Protein AF-A0A6I3CCZ2-F1 (afdb_monomer_lite)

Foldseek 3Di:
DDDPPPDWDKDKDADPVDLEIEIEGPVFVPDPADDCQVNQQQAFALHRPVVFSQHPQLVFAWAPDVVLVVLQVVLLVPFDCLLFVCNVVCVVPNQWDADPVRIIGGDDDPRGRSQADTPPRNNDGGGSQQSVCVVVVHDSCSHHRPVVVCPQWDWDWDADPVRRIYTYIDGDALVVVPPSSVSTPDDRPDDD

pLDDT: mean 93.76, std 6.72, range [46.5, 98.62]

Structure (mmCIF, N/CA/C/O backbone):
data_AF-A0A6I3CCZ2-F1
#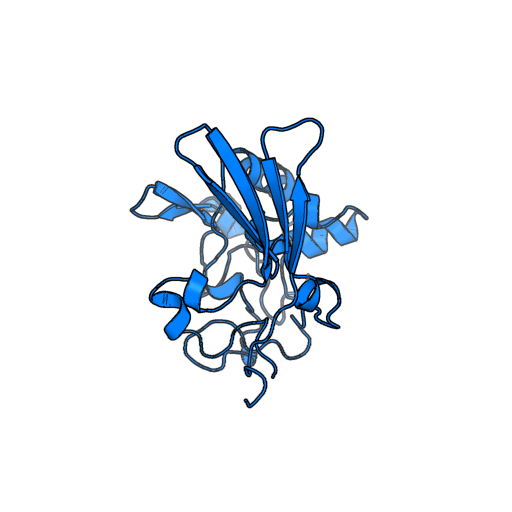
_entry.id   AF-A0A6I3CCZ2-F1
#
loop_
_atom_site.group_PDB
_atom_site.id
_atom_site.type_symbol
_atom_site.label_atom_id
_atom_site.label_alt_id
_atom_site.label_comp_id
_atom_site.label_asym_id
_atom_site.label_entity_id
_atom_site.label_seq_id
_atom_site.pdbx_PDB_ins_code
_atom_site.Cartn_x
_atom_site.Cartn_y
_atom_site.Cartn_z
_atom_site.occupancy
_atom_site.B_iso_or_equiv
_atom_site.auth_seq_id
_atom_site.auth_comp_id
_atom_site.auth_asym_id
_atom_site.auth_atom_id
_atom_site.pdbx_PDB_model_num
ATOM 1 N N . MET A 1 1 ? 33.724 -19.457 -2.242 1.00 58.44 1 MET A N 1
ATOM 2 C CA . MET A 1 1 ? 33.062 -18.330 -1.553 1.00 58.44 1 MET A CA 1
ATOM 3 C C . MET A 1 1 ? 31.737 -18.837 -1.023 1.00 58.44 1 MET A C 1
ATOM 5 O O . MET A 1 1 ? 31.096 -19.601 -1.736 1.00 58.44 1 MET A O 1
ATOM 9 N N . ALA A 1 2 ? 31.377 -18.503 0.218 1.00 70.94 2 ALA A N 1
ATOM 10 C CA . ALA A 1 2 ? 30.040 -18.802 0.725 1.00 70.94 2 ALA A CA 1
ATOM 11 C C . ALA A 1 2 ? 29.001 -18.061 -0.131 1.00 70.94 2 ALA A C 1
ATOM 13 O O . ALA A 1 2 ? 29.291 -16.981 -0.652 1.00 70.94 2 ALA A O 1
ATOM 14 N N . ARG A 1 3 ? 27.828 -18.668 -0.321 1.00 72.94 3 ARG A N 1
ATOM 15 C CA . ARG A 1 3 ? 26.705 -18.005 -0.989 1.00 72.94 3 ARG A CA 1
ATOM 16 C C . ARG A 1 3 ? 26.300 -16.792 -0.134 1.00 72.94 3 ARG A C 1
ATOM 18 O O . ARG A 1 3 ? 26.236 -16.962 1.080 1.00 72.94 3 ARG A O 1
ATOM 25 N N . PRO A 1 4 ? 26.057 -15.608 -0.722 1.00 81.00 4 PRO A N 1
ATOM 26 C CA . PRO A 1 4 ? 25.503 -14.486 0.028 1.00 81.00 4 PRO A CA 1
ATOM 27 C C . PRO A 1 4 ? 24.168 -14.874 0.673 1.00 81.00 4 PRO A C 1
ATOM 29 O O . PRO A 1 4 ? 23.374 -15.568 0.035 1.00 81.00 4 PRO A O 1
ATOM 32 N N . ASP A 1 5 ? 23.929 -14.408 1.899 1.00 75.69 5 ASP A N 1
ATOM 33 C CA . ASP A 1 5 ? 22.710 -14.721 2.658 1.00 75.69 5 ASP A CA 1
ATOM 34 C C . ASP A 1 5 ? 21.438 -14.146 1.997 1.00 75.69 5 ASP A C 1
ATOM 36 O O . ASP A 1 5 ? 20.371 -14.740 2.103 1.00 75.69 5 ASP A O 1
ATOM 40 N N . ASP A 1 6 ? 21.567 -13.047 1.242 1.00 84.44 6 ASP A N 1
ATOM 41 C CA . ASP A 1 6 ? 20.490 -12.370 0.496 1.00 84.44 6 ASP A CA 1
ATOM 42 C C . ASP A 1 6 ? 20.759 -12.438 -1.023 1.00 84.44 6 ASP A C 1
ATOM 44 O O . ASP A 1 6 ? 20.906 -11.421 -1.702 1.00 84.44 6 ASP A O 1
ATOM 48 N N . LEU A 1 7 ? 20.960 -13.647 -1.570 1.00 90.06 7 LEU A N 1
ATOM 49 C CA . LEU A 1 7 ? 21.230 -13.817 -3.006 1.00 90.06 7 LEU A CA 1
ATOM 50 C C . LEU A 1 7 ? 19.941 -13.760 -3.840 1.00 90.06 7 LEU A C 1
ATOM 52 O O . LEU A 1 7 ? 19.123 -14.680 -3.788 1.00 90.06 7 LEU A O 1
ATOM 56 N N . HIS A 1 8 ? 19.859 -12.765 -4.722 1.00 93.44 8 HIS A N 1
ATOM 57 C CA . HIS A 1 8 ? 18.772 -12.598 -5.686 1.00 93.44 8 HIS A CA 1
ATOM 58 C C . HIS A 1 8 ? 19.235 -12.801 -7.133 1.00 93.44 8 HIS A C 1
ATOM 60 O O . HIS A 1 8 ? 20.303 -12.337 -7.532 1.00 93.44 8 HIS A O 1
ATOM 66 N N . GLU A 1 9 ? 18.410 -13.488 -7.922 1.00 96.31 9 GLU A N 1
ATOM 67 C CA . GLU A 1 9 ? 18.532 -13.588 -9.375 1.00 96.31 9 GLU A CA 1
ATOM 68 C C . GLU A 1 9 ? 17.606 -12.558 -10.019 1.00 96.31 9 GLU A C 1
ATOM 70 O O . GLU A 1 9 ? 16.411 -12.530 -9.723 1.00 96.31 9 GLU A O 1
ATOM 75 N N . TYR A 1 10 ? 18.147 -11.750 -10.930 1.00 97.62 10 TYR A N 1
ATOM 76 C CA . TYR A 1 10 ? 17.384 -10.758 -11.681 1.00 97.62 10 TYR A CA 1
ATOM 77 C C . TYR A 1 10 ? 17.313 -11.129 -13.163 1.00 97.62 10 TYR A C 1
ATOM 79 O O . TYR A 1 10 ? 18.286 -11.621 -13.736 1.00 97.62 10 TYR A O 1
ATOM 87 N N . ILE A 1 11 ? 16.160 -10.877 -13.780 1.00 98.06 11 ILE A N 1
ATOM 88 C CA . ILE A 1 11 ? 15.951 -10.972 -15.229 1.00 98.06 11 ILE A CA 1
ATOM 89 C C . ILE A 1 11 ? 15.795 -9.549 -15.755 1.00 98.06 11 ILE A C 1
ATOM 91 O O . ILE A 1 11 ? 15.000 -8.797 -15.195 1.00 98.06 11 ILE A O 1
ATOM 95 N N . SER A 1 12 ? 16.511 -9.187 -16.823 1.00 98.25 12 SER A N 1
ATOM 96 C CA . SER A 1 12 ? 16.314 -7.901 -17.494 1.00 98.25 12 SER A CA 1
ATOM 97 C C . SER A 1 12 ? 16.130 -8.036 -18.997 1.00 98.25 12 SER A C 1
ATOM 99 O O . SER A 1 12 ? 16.653 -8.964 -19.618 1.00 98.25 12 SER A O 1
ATOM 101 N N . PHE A 1 13 ? 15.385 -7.097 -19.571 1.00 98.31 13 PHE A N 1
ATOM 102 C CA . PHE A 1 13 ? 15.188 -6.959 -21.010 1.00 98.31 13 PHE A CA 1
ATOM 103 C C . PHE A 1 13 ? 14.787 -5.522 -21.355 1.00 98.31 13 PHE A C 1
ATOM 105 O O . PHE A 1 13 ? 14.173 -4.835 -20.538 1.00 98.31 13 PHE A O 1
ATOM 112 N N . ASP A 1 14 ? 15.136 -5.083 -22.561 1.00 98.31 14 ASP A N 1
ATOM 113 C CA . ASP A 1 14 ? 14.716 -3.784 -23.081 1.00 98.31 14 ASP A CA 1
ATOM 114 C C . ASP A 1 14 ? 13.274 -3.845 -23.576 1.00 98.31 14 ASP A C 1
ATOM 116 O O . ASP A 1 14 ? 12.833 -4.847 -24.150 1.00 98.31 14 ASP A O 1
ATOM 120 N N . ASP A 1 15 ? 12.543 -2.767 -23.328 1.00 97.12 15 ASP A N 1
ATOM 121 C CA . ASP A 1 15 ? 11.211 -2.575 -23.867 1.00 97.12 15 ASP A CA 1
ATOM 122 C C . ASP A 1 15 ? 11.311 -2.271 -25.376 1.00 97.12 15 ASP A C 1
ATOM 124 O O . ASP A 1 15 ? 12.132 -1.444 -25.779 1.00 97.12 15 ASP A O 1
ATOM 128 N N . PRO A 1 16 ? 10.546 -2.956 -26.246 1.00 96.62 16 PRO A N 1
ATOM 129 C CA . PRO A 1 16 ? 10.615 -2.717 -27.686 1.00 96.62 16 PRO A CA 1
ATOM 130 C C . PRO A 1 16 ? 9.988 -1.382 -28.114 1.00 96.62 16 PRO A C 1
ATOM 132 O O . PRO A 1 16 ? 10.319 -0.891 -29.195 1.00 96.62 16 PRO A O 1
ATOM 135 N N . ASP A 1 17 ? 9.089 -0.822 -27.300 1.00 97.12 17 ASP A N 1
ATOM 136 C CA . ASP A 1 17 ? 8.260 0.334 -27.647 1.00 97.12 17 ASP A CA 1
ATOM 137 C C . ASP A 1 17 ? 8.602 1.579 -26.806 1.00 97.12 17 ASP A C 1
ATOM 139 O O . ASP A 1 17 ? 8.281 2.705 -27.199 1.00 97.12 17 ASP A O 1
ATOM 143 N N . GLU A 1 18 ? 9.297 1.403 -25.680 1.00 95.69 18 GLU A N 1
ATOM 144 C CA . GLU A 1 18 ? 9.735 2.480 -24.791 1.00 95.69 18 GLU A CA 1
ATOM 145 C C . GLU A 1 18 ? 11.264 2.576 -24.697 1.00 95.69 18 GLU A C 1
ATOM 147 O O . GLU A 1 18 ? 11.988 1.592 -24.810 1.00 95.69 18 GLU A O 1
ATOM 152 N N . HIS A 1 19 ? 11.785 3.779 -24.427 1.00 96.00 19 HIS A N 1
ATOM 153 C CA . HIS A 1 19 ? 13.208 3.985 -24.124 1.00 96.00 19 HIS A CA 1
ATOM 154 C C . HIS A 1 19 ? 13.510 3.521 -22.683 1.00 96.00 19 HIS A C 1
ATOM 156 O O . HIS A 1 19 ? 13.774 4.331 -21.788 1.00 96.00 19 HIS A O 1
ATOM 162 N N . ARG A 1 20 ? 13.343 2.210 -22.445 1.00 98.06 20 ARG A N 1
ATOM 163 C CA . ARG A 1 20 ? 13.287 1.591 -21.117 1.00 98.06 20 ARG A CA 1
ATOM 164 C C . ARG A 1 20 ? 13.936 0.207 -21.075 1.00 98.06 20 ARG A C 1
ATOM 166 O O . ARG A 1 20 ? 13.801 -0.583 -22.003 1.00 98.06 20 ARG A O 1
ATOM 173 N N . THR A 1 21 ? 14.545 -0.124 -19.938 1.00 98.44 21 THR A N 1
ATOM 174 C CA . THR A 1 21 ? 14.901 -1.494 -19.544 1.00 98.44 21 THR A CA 1
ATOM 175 C C . THR A 1 21 ? 14.075 -1.919 -18.334 1.00 98.44 21 THR A C 1
ATOM 177 O O . THR A 1 21 ? 14.025 -1.217 -17.323 1.00 98.44 21 THR A O 1
ATOM 180 N N . TRP A 1 22 ? 13.470 -3.100 -18.399 1.00 98.44 22 TRP A N 1
ATOM 181 C CA . TRP A 1 22 ? 12.822 -3.732 -17.255 1.00 98.44 22 TRP A CA 1
ATOM 182 C C . TRP A 1 22 ? 13.787 -4.659 -16.526 1.00 98.44 22 TRP A C 1
ATOM 184 O O . TRP A 1 22 ? 14.521 -5.417 -17.158 1.00 98.44 22 TRP A O 1
ATOM 194 N N . VAL A 1 23 ? 13.757 -4.640 -15.195 1.00 98.50 23 VAL A N 1
ATOM 195 C CA . VAL A 1 23 ? 14.548 -5.507 -14.318 1.00 98.50 23 VAL A CA 1
ATOM 196 C C . VAL A 1 23 ? 13.625 -6.117 -13.264 1.00 98.50 23 VAL A C 1
ATOM 198 O O . VAL A 1 23 ? 12.988 -5.407 -12.493 1.00 98.50 23 VAL A O 1
ATOM 201 N N . PHE A 1 24 ? 13.552 -7.442 -13.199 1.00 98.31 24 PHE A N 1
ATOM 202 C CA . PHE A 1 24 ? 12.661 -8.167 -12.293 1.00 98.31 24 PHE A CA 1
ATOM 203 C C . PHE A 1 24 ? 13.447 -9.058 -11.342 1.00 98.31 24 PHE A C 1
ATOM 205 O O . PHE A 1 24 ? 14.275 -9.856 -11.782 1.00 98.31 24 PHE A O 1
ATOM 212 N N . ASP A 1 25 ? 13.146 -8.971 -10.048 1.00 97.44 25 ASP A N 1
ATOM 213 C CA . ASP A 1 25 ? 13.651 -9.887 -9.026 1.00 97.44 25 ASP A CA 1
ATOM 214 C C . ASP A 1 25 ? 12.974 -11.257 -9.153 1.00 97.44 25 ASP A C 1
ATOM 216 O O . ASP A 1 25 ? 11.925 -11.539 -8.567 1.00 97.44 25 ASP A O 1
ATOM 220 N N . ALA A 1 26 ? 13.575 -12.131 -9.954 1.00 97.06 26 ALA A N 1
ATOM 221 C CA . ALA A 1 26 ? 13.040 -13.456 -10.204 1.00 97.06 26 ALA A CA 1
ATOM 222 C C . ALA A 1 26 ? 13.091 -14.338 -8.950 1.00 97.06 26 ALA A C 1
ATOM 224 O O . ALA A 1 26 ? 12.278 -15.255 -8.832 1.00 97.06 26 ALA A O 1
ATOM 225 N N . THR A 1 27 ? 14.024 -14.108 -8.020 1.00 95.19 27 THR A N 1
ATOM 226 C CA . THR A 1 27 ? 14.055 -14.836 -6.742 1.00 95.19 27 THR A CA 1
ATOM 227 C C . THR A 1 27 ? 12.800 -14.543 -5.931 1.00 95.19 27 THR A C 1
ATOM 229 O O . THR A 1 27 ? 12.104 -15.479 -5.536 1.00 95.19 27 THR A O 1
ATOM 232 N N . PHE A 1 28 ? 12.470 -13.267 -5.729 1.00 94.62 28 PHE A N 1
ATOM 233 C CA . PHE A 1 28 ? 11.307 -12.895 -4.931 1.00 94.62 28 PHE A CA 1
ATOM 234 C C . PHE A 1 28 ? 9.983 -13.231 -5.623 1.00 94.62 28 PHE A C 1
ATOM 236 O O . PHE A 1 28 ? 9.100 -13.827 -5.008 1.00 94.62 28 PHE A O 1
ATOM 243 N N . LEU A 1 29 ? 9.852 -12.919 -6.916 1.00 95.25 29 LEU A N 1
ATOM 244 C CA . LEU A 1 29 ? 8.609 -13.144 -7.666 1.00 95.25 29 LEU A CA 1
ATOM 245 C C . LEU A 1 29 ? 8.246 -14.630 -7.815 1.00 95.25 29 LEU A C 1
ATOM 247 O O . LEU A 1 29 ? 7.081 -14.959 -8.022 1.00 95.25 29 LEU A O 1
ATOM 251 N N . ARG A 1 30 ? 9.229 -15.534 -7.708 1.00 95.00 30 ARG A N 1
ATOM 252 C CA . ARG A 1 30 ? 9.016 -16.994 -7.685 1.00 95.00 30 ARG A CA 1
ATOM 253 C C . ARG A 1 30 ? 8.983 -17.573 -6.268 1.00 95.00 30 ARG A C 1
ATOM 255 O O . ARG A 1 30 ? 8.891 -18.791 -6.116 1.00 95.00 30 ARG A O 1
ATOM 262 N N . SER A 1 31 ? 9.112 -16.738 -5.239 1.00 92.88 31 SER A N 1
ATOM 263 C CA . SER A 1 31 ? 9.072 -17.189 -3.851 1.00 92.88 31 SER A CA 1
ATOM 264 C C . SER A 1 31 ? 7.664 -17.648 -3.455 1.00 92.88 31 SER A C 1
ATOM 266 O O . SER A 1 31 ? 6.671 -17.351 -4.116 1.00 92.88 31 SER A O 1
ATOM 268 N N . GLY A 1 32 ? 7.569 -18.372 -2.339 1.00 91.56 32 GLY A N 1
ATOM 269 C CA . GLY A 1 32 ? 6.286 -18.727 -1.725 1.00 91.56 32 GLY A CA 1
ATOM 270 C C . GLY A 1 32 ? 5.688 -17.616 -0.857 1.00 91.56 32 GLY A C 1
ATOM 271 O O . GLY A 1 32 ? 4.800 -17.905 -0.051 1.00 91.56 32 GLY A O 1
ATOM 272 N N . TRP A 1 33 ? 6.207 -16.384 -0.947 1.00 92.38 33 TRP A N 1
ATOM 273 C CA . TRP A 1 33 ? 5.759 -15.280 -0.108 1.00 92.38 33 TRP A CA 1
ATOM 274 C C . TRP A 1 33 ? 4.262 -15.020 -0.303 1.00 92.38 33 TRP A C 1
ATOM 276 O O . TRP A 1 33 ? 3.749 -14.980 -1.421 1.00 92.38 33 TRP A O 1
ATOM 286 N N . ASN A 1 34 ? 3.560 -14.823 0.807 1.00 90.31 34 ASN A N 1
ATOM 287 C CA . ASN A 1 34 ? 2.197 -14.323 0.826 1.00 90.31 34 ASN A CA 1
ATOM 288 C C . ASN A 1 34 ? 2.009 -13.414 2.043 1.00 90.31 34 ASN A C 1
ATOM 290 O O . ASN A 1 34 ? 2.697 -13.555 3.055 1.00 90.31 34 ASN A O 1
ATOM 294 N N . CYS A 1 35 ? 1.070 -12.474 1.944 1.00 89.69 35 CYS A N 1
ATOM 295 C CA . CYS A 1 35 ? 0.708 -11.645 3.083 1.00 89.69 35 CYS A CA 1
ATOM 296 C C . CYS A 1 35 ? 0.061 -12.515 4.168 1.00 89.69 35 CYS A C 1
ATOM 298 O O . CYS A 1 35 ? -0.963 -13.151 3.930 1.00 89.69 35 CYS A O 1
ATOM 300 N N . ILE A 1 36 ? 0.632 -12.479 5.373 1.00 90.88 36 ILE A N 1
ATOM 301 C CA . ILE A 1 36 ? 0.144 -13.213 6.550 1.00 90.88 36 ILE A CA 1
ATOM 302 C C . ILE A 1 36 ? -0.632 -12.319 7.529 1.00 90.88 36 ILE A C 1
ATOM 304 O O . ILE A 1 36 ? -0.729 -12.622 8.720 1.00 90.88 36 ILE A O 1
ATOM 308 N N . TRP A 1 37 ? -1.160 -11.177 7.073 1.00 90.44 37 TRP A N 1
ATOM 309 C CA . TRP A 1 37 ? -2.033 -10.356 7.914 1.00 90.44 37 TRP A CA 1
ATOM 310 C C . TRP A 1 37 ? -3.233 -11.186 8.399 1.00 90.44 37 TRP A C 1
ATOM 312 O O . TRP A 1 37 ? -3.823 -11.946 7.636 1.00 90.44 37 TRP A O 1
ATOM 322 N N . GLY A 1 38 ? -3.543 -11.099 9.695 1.00 85.44 38 GLY A N 1
ATOM 323 C CA . GLY A 1 38 ? -4.535 -11.962 10.349 1.00 85.44 38 GLY A CA 1
ATOM 324 C C . GLY A 1 38 ? -4.074 -13.405 10.615 1.00 85.44 38 GLY A C 1
ATOM 325 O O . GLY A 1 38 ? -4.781 -14.145 11.291 1.00 85.44 38 GLY A O 1
ATOM 326 N N . ASN A 1 39 ? -2.884 -13.803 10.150 1.00 88.88 39 ASN A N 1
ATOM 327 C CA . ASN A 1 39 ? -2.317 -15.145 10.304 1.00 88.88 39 ASN A CA 1
ATOM 328 C C . ASN A 1 39 ? -0.853 -15.104 10.796 1.00 88.88 39 ASN A C 1
ATOM 330 O O . ASN A 1 39 ? 0.036 -15.708 10.203 1.00 88.88 39 ASN A O 1
ATOM 334 N N . GLY A 1 40 ? -0.591 -14.358 11.875 1.00 88.06 40 GLY A N 1
ATOM 335 C CA . GLY A 1 40 ? 0.741 -14.280 12.497 1.00 88.06 40 GLY A CA 1
ATOM 336 C C . GLY A 1 40 ? 1.617 -13.102 12.053 1.00 88.06 40 GLY A C 1
ATOM 337 O O . GLY A 1 40 ? 2.819 -13.106 12.301 1.00 88.06 40 GLY A O 1
ATOM 338 N N . CYS A 1 41 ? 1.039 -12.087 11.406 1.00 92.12 41 CYS A N 1
ATOM 339 C CA . CYS A 1 41 ? 1.721 -10.816 11.144 1.00 92.12 41 CYS A CA 1
ATOM 340 C C . CYS A 1 41 ? 2.126 -10.113 12.454 1.00 92.12 41 CYS A C 1
ATOM 342 O O . CYS A 1 41 ? 1.261 -9.852 13.289 1.00 92.12 41 CYS A O 1
ATOM 344 N N . LYS A 1 42 ? 3.414 -9.757 12.590 1.00 93.12 42 LYS A N 1
ATOM 345 C CA . LYS A 1 42 ? 3.981 -9.153 13.815 1.00 93.12 42 LYS A CA 1
ATOM 346 C C . LYS A 1 42 ? 3.824 -7.627 13.917 1.00 93.12 42 LYS A C 1
ATOM 348 O O . LYS A 1 42 ? 4.160 -7.036 14.938 1.00 93.12 42 LYS A O 1
ATOM 353 N N . GLY A 1 43 ? 3.309 -6.987 12.864 1.00 92.56 43 GLY A N 1
ATOM 354 C CA . GLY A 1 43 ? 3.260 -5.525 12.760 1.00 92.56 43 GLY A CA 1
ATOM 355 C C . GLY A 1 43 ? 4.620 -4.900 12.435 1.00 92.56 43 GLY A C 1
ATOM 356 O O . GLY A 1 43 ? 5.635 -5.589 12.375 1.00 92.56 43 GLY A O 1
ATOM 357 N N . VAL A 1 44 ? 4.616 -3.590 12.181 1.00 92.75 44 VAL A N 1
ATOM 358 C CA . VAL A 1 44 ? 5.809 -2.815 11.772 1.00 92.75 44 VAL A CA 1
ATOM 359 C C . VAL A 1 44 ? 6.246 -1.792 12.826 1.00 92.75 44 VAL A C 1
ATOM 361 O O . VAL A 1 44 ? 7.078 -0.933 12.555 1.00 92.75 44 VAL A O 1
ATOM 364 N N . LEU A 1 45 ? 5.674 -1.853 14.030 1.00 94.50 45 LEU A N 1
ATOM 365 C CA . LEU A 1 45 ? 6.097 -1.013 15.151 1.00 94.50 45 LEU A CA 1
ATOM 366 C C . LEU A 1 45 ? 7.477 -1.444 15.666 1.00 94.50 45 LEU A C 1
ATOM 368 O O . LEU A 1 45 ? 8.014 -2.473 15.260 1.00 94.50 45 LEU A O 1
ATOM 372 N N . SER A 1 46 ? 8.058 -0.655 16.570 1.00 93.88 46 SER A N 1
ATOM 373 C CA . SER A 1 46 ? 9.401 -0.905 17.112 1.00 93.88 46 SER A CA 1
ATOM 374 C C . SER A 1 46 ? 9.494 -2.043 18.123 1.00 93.88 46 SER A C 1
ATOM 376 O O . SER A 1 46 ? 10.585 -2.486 18.486 1.00 93.88 46 SER A O 1
ATOM 378 N N . THR A 1 47 ? 8.349 -2.575 18.534 1.00 93.94 47 THR A N 1
ATOM 379 C CA . THR A 1 47 ? 8.228 -3.800 19.322 1.00 93.94 47 THR A CA 1
ATOM 380 C C . THR A 1 47 ? 7.253 -4.750 18.643 1.00 93.94 47 THR A C 1
ATOM 382 O O . THR A 1 47 ? 6.523 -4.345 17.737 1.00 93.94 47 THR A O 1
ATOM 385 N N . ASP A 1 48 ? 7.229 -6.010 19.087 1.00 93.12 48 ASP A N 1
ATOM 386 C CA . ASP A 1 48 ? 6.168 -6.939 18.695 1.00 93.12 48 ASP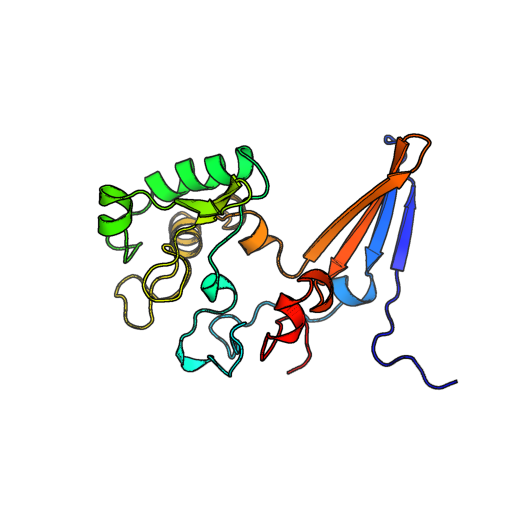 A CA 1
ATOM 387 C C . ASP A 1 48 ? 4.808 -6.283 18.974 1.00 93.12 48 ASP A C 1
ATOM 389 O O . ASP A 1 48 ? 4.593 -5.740 20.060 1.00 93.12 48 ASP A O 1
ATOM 393 N N . ALA A 1 49 ? 3.965 -6.257 17.946 1.00 93.81 49 ALA A N 1
ATOM 394 C CA . ALA A 1 49 ? 2.645 -5.643 17.947 1.00 93.81 49 ALA A CA 1
ATOM 395 C C . ALA A 1 49 ? 1.598 -6.600 17.352 1.00 93.81 49 ALA A C 1
ATOM 397 O O . ALA A 1 49 ? 0.565 -6.170 16.820 1.00 93.81 49 ALA A O 1
ATOM 398 N N . SER A 1 50 ? 1.879 -7.908 17.392 1.00 92.94 50 SER A N 1
ATOM 399 C CA . SER A 1 50 ? 1.010 -8.964 16.864 1.00 92.94 50 SER A CA 1
ATOM 400 C C . SER A 1 50 ? -0.413 -8.871 17.427 1.00 92.94 50 SER A C 1
ATOM 402 O O . SER A 1 50 ? -1.396 -9.069 16.711 1.00 92.94 50 SER A O 1
ATOM 404 N N . GLU A 1 51 ? -0.535 -8.531 18.708 1.00 91.62 51 GLU A N 1
ATOM 405 C CA . GLU A 1 51 ? -1.790 -8.398 19.443 1.00 91.62 51 GLU A CA 1
ATOM 406 C C . GLU A 1 51 ? -2.661 -7.236 18.957 1.00 91.62 51 GLU A C 1
ATOM 408 O O . GLU A 1 51 ? -3.885 -7.303 19.075 1.00 91.62 51 GLU A O 1
ATOM 413 N N . LEU A 1 52 ? -2.055 -6.198 18.369 1.00 93.25 52 LEU A N 1
ATOM 414 C CA . LEU A 1 52 ? -2.791 -5.056 17.826 1.00 93.25 52 LEU A CA 1
ATOM 415 C C . LEU A 1 52 ? -3.438 -5.377 16.472 1.00 93.25 52 LEU A C 1
ATOM 417 O O . LEU A 1 52 ? -4.353 -4.670 16.056 1.00 93.25 52 LEU A O 1
ATOM 421 N N . GLN A 1 53 ? -2.959 -6.416 15.774 1.00 93.69 53 GLN A N 1
ATOM 422 C CA . GLN A 1 53 ? -3.408 -6.830 14.436 1.00 93.69 53 GLN A CA 1
ATOM 423 C C . GLN A 1 53 ? -3.366 -5.718 13.370 1.00 93.69 53 GLN A C 1
ATOM 425 O O . GLN A 1 53 ? -4.035 -5.804 12.341 1.00 93.69 53 GLN A O 1
ATOM 430 N N . GLN A 1 54 ? -2.542 -4.687 13.567 1.00 94.50 54 GLN A N 1
ATOM 431 C CA . GLN A 1 54 ? -2.469 -3.535 12.663 1.00 94.50 54 GLN A CA 1
ATOM 432 C C . GLN A 1 54 ? -1.668 -3.832 11.389 1.00 94.50 54 GLN A C 1
ATOM 434 O O . GLN A 1 54 ? -1.959 -3.276 10.332 1.00 94.50 54 GLN A O 1
ATOM 439 N N . GLY A 1 55 ? -0.672 -4.722 11.453 1.00 92.56 55 GLY A N 1
ATOM 440 C CA . GLY A 1 55 ? 0.221 -4.968 10.318 1.00 92.56 55 GLY A CA 1
ATOM 441 C C . GLY A 1 55 ? 0.913 -3.681 9.861 1.00 92.56 55 GLY A C 1
ATOM 442 O O . GLY A 1 55 ? 1.357 -2.893 10.688 1.00 92.56 55 GLY A O 1
ATOM 443 N N . CYS A 1 56 ? 0.968 -3.443 8.549 1.00 90.75 56 CYS A N 1
ATOM 444 C CA . CYS A 1 56 ? 1.498 -2.201 7.978 1.00 90.75 56 CYS A CA 1
ATOM 445 C C . CYS A 1 56 ? 0.579 -0.979 8.179 1.00 90.75 56 CYS A C 1
ATOM 447 O O . CYS A 1 56 ? 0.994 0.139 7.897 1.00 90.75 56 CYS A O 1
ATOM 449 N N . CYS A 1 57 ? -0.655 -1.149 8.675 1.00 94.06 57 CYS A N 1
ATOM 450 C CA . CYS A 1 57 ? -1.595 -0.040 8.862 1.00 94.06 57 CYS A CA 1
ATOM 451 C C . CYS A 1 57 ? -1.243 0.881 10.041 1.00 94.06 57 CYS A C 1
ATOM 453 O O . CYS A 1 57 ? -1.900 1.911 10.192 1.00 94.06 57 CYS A O 1
ATOM 455 N N . SER A 1 58 ? -0.255 0.539 10.876 1.00 94.62 58 SER A N 1
ATOM 456 C CA . SER A 1 58 ? 0.136 1.326 12.057 1.00 94.62 58 SER A CA 1
ATOM 457 C C . SER A 1 58 ? 0.520 2.774 11.734 1.00 94.62 58 SER A C 1
ATOM 459 O O . SER A 1 58 ? 0.256 3.664 12.534 1.00 94.62 58 SER A O 1
ATOM 461 N N . PHE A 1 59 ? 1.076 3.026 10.546 1.00 91.88 59 PHE A N 1
ATOM 462 C CA . PHE A 1 59 ? 1.515 4.361 10.121 1.00 91.88 59 PHE A CA 1
ATOM 463 C C . PHE A 1 59 ? 0.533 5.071 9.177 1.00 91.88 59 PHE A C 1
ATOM 465 O O . PHE A 1 59 ? 0.825 6.154 8.689 1.00 91.88 59 PHE A O 1
ATOM 472 N N . GLY A 1 60 ? -0.641 4.487 8.917 1.00 95.06 60 GLY A N 1
ATOM 473 C CA . GLY A 1 60 ? -1.501 4.960 7.831 1.00 95.06 60 GLY A CA 1
ATOM 474 C C . GLY A 1 60 ? -0.966 4.556 6.453 1.00 95.06 60 GLY A C 1
ATOM 475 O O . GLY A 1 60 ? -0.075 3.717 6.336 1.00 95.06 60 GLY A O 1
ATOM 476 N N . ALA A 1 61 ? -1.560 5.112 5.401 1.00 95.38 61 ALA A N 1
ATOM 477 C CA . ALA A 1 61 ? -1.130 4.933 4.022 1.00 95.38 61 ALA A CA 1
ATOM 478 C C . ALA A 1 61 ? -0.712 6.283 3.438 1.00 95.38 61 ALA A C 1
ATOM 480 O O . ALA A 1 61 ? -1.472 7.245 3.541 1.00 95.38 61 ALA A O 1
ATOM 481 N N . HIS A 1 62 ? 0.477 6.331 2.842 1.00 93.81 62 HIS A N 1
ATOM 482 C CA . HIS A 1 62 ? 0.974 7.477 2.088 1.00 93.81 62 HIS A CA 1
ATOM 483 C C . HIS A 1 62 ? 0.518 7.349 0.641 1.00 93.81 62 HIS A C 1
ATOM 485 O O . HIS A 1 62 ? 0.751 6.308 0.023 1.00 93.81 62 HIS A O 1
ATOM 491 N N . PHE A 1 63 ? -0.137 8.389 0.137 1.00 95.38 63 PHE A N 1
ATOM 492 C CA . PHE A 1 63 ? -0.605 8.430 -1.241 1.00 95.38 63 PHE A CA 1
ATOM 493 C C . PHE A 1 63 ? 0.539 8.806 -2.177 1.00 95.38 63 PHE A C 1
ATOM 495 O O . PHE A 1 63 ? 1.364 9.655 -1.831 1.00 95.38 63 PHE A O 1
ATOM 502 N N . ILE A 1 64 ? 0.593 8.171 -3.348 1.00 91.25 64 ILE A N 1
ATOM 503 C CA . ILE A 1 64 ? 1.665 8.425 -4.324 1.00 91.25 64 ILE A CA 1
ATOM 504 C C . ILE A 1 64 ? 1.354 9.601 -5.257 1.00 91.25 64 ILE A C 1
ATOM 506 O O . ILE A 1 64 ? 2.278 10.273 -5.712 1.00 91.25 64 ILE A O 1
ATOM 510 N N . ASP A 1 65 ? 0.072 9.866 -5.518 1.00 93.81 65 ASP A N 1
ATOM 511 C CA . ASP A 1 65 ? -0.411 10.975 -6.341 1.00 93.81 65 ASP A CA 1
ATOM 512 C C . ASP A 1 65 ? -1.911 11.264 -6.103 1.00 93.81 65 ASP A C 1
ATOM 514 O O . ASP A 1 65 ? -2.580 10.630 -5.282 1.00 93.81 65 ASP A O 1
ATOM 518 N N . ASP A 1 66 ? -2.450 12.247 -6.830 1.00 96.06 66 ASP A N 1
ATOM 519 C CA . ASP A 1 66 ? -3.862 12.638 -6.750 1.00 96.06 66 ASP A CA 1
ATOM 520 C C . ASP A 1 66 ? -4.823 11.545 -7.260 1.00 96.06 66 ASP A C 1
ATOM 522 O O . ASP A 1 66 ? -5.979 11.494 -6.832 1.00 96.06 66 ASP A O 1
ATOM 526 N N . ALA A 1 67 ? -4.378 10.670 -8.170 1.00 96.69 67 ALA A N 1
ATOM 527 C CA . ALA A 1 67 ? -5.207 9.588 -8.701 1.00 96.69 67 ALA A CA 1
ATOM 528 C C . ALA A 1 67 ? -5.398 8.472 -7.659 1.00 96.69 67 ALA A C 1
ATOM 530 O O . ALA A 1 67 ? -6.504 7.944 -7.507 1.00 96.69 67 ALA A O 1
ATOM 531 N N . ASP A 1 68 ? -4.355 8.176 -6.886 1.00 96.50 68 ASP A N 1
ATOM 532 C CA . ASP A 1 68 ? -4.400 7.287 -5.724 1.00 96.50 68 ASP A CA 1
ATOM 533 C C . ASP A 1 68 ? -5.380 7.826 -4.660 1.00 96.50 68 ASP A C 1
ATOM 535 O O . ASP A 1 68 ? -6.281 7.121 -4.192 1.00 96.50 68 ASP A O 1
ATOM 539 N N . VAL A 1 69 ? -5.315 9.131 -4.358 1.00 97.62 69 VAL A N 1
ATOM 540 C CA . VAL A 1 69 ? -6.283 9.784 -3.454 1.00 97.62 69 VAL A CA 1
ATOM 541 C C . VAL A 1 69 ? -7.710 9.643 -3.985 1.00 97.62 69 VAL A C 1
ATOM 543 O O . VAL A 1 69 ? -8.612 9.256 -3.235 1.00 97.62 69 VAL A O 1
ATOM 546 N N . GLN A 1 70 ? -7.928 9.936 -5.269 1.00 97.94 70 GLN A N 1
ATOM 547 C CA . GLN A 1 70 ? -9.253 9.892 -5.885 1.00 97.94 70 GLN A CA 1
ATOM 548 C C . GLN A 1 70 ? -9.864 8.483 -5.855 1.00 97.94 70 GLN A C 1
ATOM 550 O O . GLN A 1 70 ? -11.054 8.339 -5.566 1.00 97.94 70 GLN A O 1
ATOM 555 N N . THR A 1 71 ? -9.048 7.444 -6.044 1.00 97.56 71 THR A N 1
ATOM 556 C CA . THR A 1 71 ? -9.468 6.039 -5.899 1.00 97.56 71 THR A CA 1
ATOM 557 C C . THR A 1 71 ? -10.092 5.784 -4.522 1.00 97.56 71 THR A C 1
ATOM 559 O O . THR A 1 71 ? -11.158 5.168 -4.400 1.00 97.56 71 THR A O 1
ATOM 562 N N . VAL A 1 72 ? -9.481 6.319 -3.461 1.00 98.19 72 VAL A N 1
ATOM 563 C CA . VAL A 1 72 ? -9.985 6.165 -2.089 1.00 98.19 72 VAL A CA 1
ATOM 564 C C . VAL A 1 72 ? -11.148 7.108 -1.785 1.00 98.19 72 VAL A C 1
ATOM 566 O O . VAL A 1 72 ? -12.034 6.733 -1.016 1.00 98.19 72 VAL A O 1
ATOM 569 N N . VAL A 1 73 ? -11.233 8.286 -2.411 1.00 98.38 73 VAL A N 1
ATOM 570 C CA . VAL A 1 73 ? -12.432 9.147 -2.341 1.00 98.38 73 VAL A CA 1
ATOM 571 C C . VAL A 1 73 ? -13.659 8.381 -2.835 1.00 98.38 73 VAL A C 1
ATOM 573 O O . VAL A 1 73 ? -14.656 8.285 -2.118 1.00 98.38 73 VAL A O 1
ATOM 576 N N . GLU A 1 74 ? -13.574 7.788 -4.024 1.00 98.25 74 GLU A N 1
ATOM 577 C CA . GLU A 1 74 ? -14.678 7.043 -4.637 1.00 98.25 74 GLU A CA 1
ATOM 578 C C . GLU A 1 74 ? -15.047 5.799 -3.826 1.00 98.25 74 GLU A C 1
ATOM 580 O O . GLU A 1 74 ? -16.224 5.523 -3.582 1.00 98.25 74 GLU A O 1
ATOM 585 N N . SER A 1 75 ? -14.037 5.079 -3.346 1.00 98.25 75 SER A N 1
ATOM 586 C CA . SER A 1 75 ? -14.221 3.842 -2.590 1.00 98.25 75 SER A CA 1
ATOM 587 C C . SER A 1 75 ? -14.770 4.089 -1.184 1.00 98.25 75 SER A C 1
ATOM 589 O O . SER A 1 75 ? -15.685 3.395 -0.738 1.00 98.25 75 SER A O 1
ATOM 591 N N . SER A 1 76 ? -14.269 5.112 -0.486 1.00 98.00 76 SER A N 1
ATOM 592 C CA . SER A 1 76 ? -14.716 5.463 0.869 1.00 98.00 76 SER A CA 1
ATOM 593 C C . SER A 1 76 ? -16.152 5.984 0.904 1.00 98.00 76 SER A C 1
ATOM 595 O O . SER A 1 76 ? -16.875 5.683 1.851 1.00 98.00 76 SER A O 1
ATOM 597 N N . ALA A 1 77 ? -16.609 6.678 -0.145 1.00 97.81 77 ALA A N 1
ATOM 598 C CA . ALA A 1 77 ? -17.993 7.141 -0.269 1.00 97.81 77 ALA A CA 1
ATOM 599 C C . ALA A 1 77 ? -19.021 5.995 -0.333 1.00 97.81 77 ALA A C 1
ATOM 601 O O . ALA A 1 77 ? -20.215 6.214 -0.124 1.00 97.81 77 ALA A O 1
ATOM 602 N N . ARG A 1 78 ? -18.567 4.773 -0.632 1.00 97.88 78 ARG A N 1
ATOM 603 C CA . ARG A 1 78 ? -19.400 3.567 -0.730 1.00 97.88 78 ARG A CA 1
ATOM 604 C C . ARG A 1 78 ? -19.447 2.768 0.575 1.00 97.88 78 ARG A C 1
ATOM 606 O O . ARG A 1 78 ? -20.224 1.819 0.659 1.00 97.88 78 ARG A O 1
ATOM 613 N N . LEU A 1 79 ? -18.624 3.116 1.566 1.00 98.31 79 LEU A N 1
ATOM 614 C CA . LEU A 1 79 ? -18.577 2.422 2.851 1.00 98.31 79 LEU A CA 1
ATOM 615 C C . LEU A 1 79 ? -19.789 2.772 3.712 1.00 98.31 79 LEU A C 1
ATOM 617 O O . LEU A 1 79 ? -20.216 3.922 3.774 1.00 98.31 79 LEU A O 1
ATOM 621 N N . THR A 1 80 ? -20.310 1.780 4.430 1.00 97.94 80 THR A N 1
ATOM 622 C CA . THR A 1 80 ? -21.369 1.981 5.427 1.00 97.94 80 THR A CA 1
ATOM 623 C C . THR A 1 80 ? -20.809 1.978 6.857 1.00 97.94 80 THR A C 1
ATOM 625 O O . THR A 1 80 ? -19.719 1.445 7.089 1.00 97.94 80 THR A O 1
ATOM 628 N N . PRO A 1 81 ? -21.551 2.502 7.854 1.00 98.06 81 PRO A N 1
ATOM 629 C CA . PRO A 1 81 ? -21.151 2.421 9.262 1.00 98.06 81 PRO A CA 1
ATOM 630 C C . PRO A 1 81 ? -20.956 0.989 9.778 1.00 98.06 81 PRO A C 1
ATOM 632 O O . PRO A 1 81 ? -20.137 0.767 10.663 1.00 98.06 81 PRO A O 1
ATOM 635 N N . ASP A 1 82 ? -21.665 0.011 9.209 1.00 97.75 82 ASP A N 1
ATOM 636 C CA . ASP A 1 82 ? -21.513 -1.401 9.579 1.00 97.75 82 ASP A CA 1
ATOM 637 C C . ASP A 1 82 ? -20.216 -2.009 9.021 1.00 97.75 82 ASP A C 1
ATOM 639 O O . ASP A 1 82 ? -19.705 -2.988 9.560 1.00 97.75 82 ASP A O 1
ATOM 643 N N . GLN A 1 83 ? -19.672 -1.434 7.945 1.00 98.06 83 GLN A N 1
ATOM 644 C CA . GLN A 1 83 ? -18.428 -1.876 7.309 1.00 98.06 83 GLN A CA 1
ATOM 645 C C . GLN A 1 83 ? -17.198 -1.137 7.838 1.00 98.06 83 GLN A C 1
ATOM 647 O O . GLN A 1 83 ? -16.096 -1.682 7.786 1.00 98.06 83 GLN A O 1
ATOM 652 N N . TRP A 1 84 ? -17.362 0.094 8.322 1.00 98.56 84 TRP A N 1
ATOM 653 C CA . TRP A 1 84 ? -16.257 0.970 8.688 1.00 98.56 84 TRP A CA 1
ATOM 654 C C . TRP A 1 84 ? -16.449 1.562 10.082 1.00 98.56 84 TRP A C 1
ATOM 656 O O . TRP A 1 84 ? -17.255 2.467 10.289 1.00 98.56 84 TRP A O 1
ATOM 666 N N . GLN A 1 85 ? -15.641 1.080 11.030 1.00 98.56 85 GLN A N 1
ATOM 667 C CA . GLN A 1 85 ? -15.704 1.468 12.440 1.00 98.56 85 GLN A CA 1
ATOM 668 C C . GLN A 1 85 ? -15.616 2.986 12.646 1.00 98.56 85 GLN A C 1
ATOM 670 O O . GLN A 1 85 ? -16.332 3.521 13.485 1.00 98.56 85 GLN A O 1
ATOM 675 N N . PHE A 1 86 ? -14.757 3.665 11.880 1.00 98.50 86 PHE A N 1
ATOM 676 C CA . PHE A 1 86 ? -14.481 5.098 12.022 1.00 98.50 86 PHE A CA 1
ATOM 677 C C . PHE A 1 86 ? -15.238 5.965 11.003 1.00 98.50 86 PHE A C 1
ATOM 679 O O . PHE A 1 86 ? -14.808 7.070 10.659 1.00 98.50 86 PHE A O 1
ATOM 686 N N . HIS A 1 87 ? -16.362 5.464 10.479 1.00 98.50 87 HIS A N 1
ATOM 687 C CA . HIS A 1 87 ? -17.177 6.175 9.493 1.00 98.50 87 HIS A CA 1
ATOM 688 C C . HIS A 1 87 ? -17.672 7.535 10.016 1.00 98.50 87 HIS A C 1
ATOM 690 O O . HIS A 1 87 ? -17.709 8.515 9.272 1.00 98.50 87 HIS A O 1
ATOM 696 N N . ALA A 1 88 ? -18.055 7.628 11.294 1.00 98.06 88 ALA A N 1
ATOM 697 C CA . ALA A 1 88 ? -18.537 8.880 11.882 1.00 98.06 88 ALA A CA 1
ATOM 698 C C . ALA A 1 88 ? -17.410 9.921 12.022 1.00 98.06 88 ALA A C 1
ATOM 700 O O . ALA A 1 88 ? -17.595 11.096 11.707 1.00 98.06 88 ALA A O 1
ATOM 701 N N . GLU A 1 89 ? -16.224 9.487 12.439 1.00 98.38 89 GLU A N 1
ATOM 702 C CA . GLU A 1 89 ? -15.018 10.300 12.589 1.00 98.38 89 GLU A CA 1
ATOM 703 C C . GLU A 1 89 ? -14.511 10.808 11.239 1.00 98.38 89 GLU A C 1
ATOM 705 O O . GLU A 1 89 ? -14.038 11.947 11.138 1.00 98.38 89 GLU A O 1
ATOM 710 N N . ALA A 1 90 ? -14.632 9.980 10.200 1.00 98.00 90 ALA A N 1
ATOM 711 C CA . ALA A 1 90 ? -14.341 10.371 8.833 1.00 98.00 90 ALA A CA 1
ATOM 712 C C . ALA A 1 90 ? -15.365 11.371 8.287 1.00 98.00 90 ALA A C 1
ATOM 714 O O . ALA A 1 90 ? -14.979 12.347 7.650 1.00 98.00 90 ALA A O 1
ATOM 715 N N . ALA A 1 91 ? -16.656 11.188 8.575 1.00 97.31 91 ALA A N 1
ATOM 716 C CA . ALA A 1 91 ? -17.688 12.147 8.185 1.00 97.31 91 ALA A CA 1
ATOM 717 C C . ALA A 1 91 ? -17.512 13.511 8.879 1.00 97.31 91 ALA A C 1
ATOM 719 O O . ALA A 1 91 ? -17.780 14.549 8.279 1.00 97.31 91 ALA A O 1
ATOM 720 N N . ALA A 1 92 ? -17.047 13.520 10.132 1.00 97.44 92 ALA A N 1
ATOM 721 C CA . ALA A 1 92 ? -16.849 14.745 10.902 1.00 97.44 92 ALA A CA 1
ATOM 722 C C . ALA A 1 92 ? -15.556 15.500 10.546 1.00 97.44 92 ALA A C 1
ATOM 724 O O . ALA A 1 92 ? -15.530 16.726 10.634 1.00 97.44 92 ALA A O 1
ATOM 725 N N . GLY A 1 93 ? -14.481 14.788 10.190 1.00 95.88 93 GLY A N 1
ATOM 726 C CA . GLY A 1 93 ? -13.141 15.377 10.058 1.00 95.88 93 GLY A CA 1
ATOM 727 C C . GLY A 1 93 ? -12.342 14.949 8.828 1.00 95.88 93 GLY A C 1
ATOM 728 O O . GLY A 1 93 ? -11.141 15.195 8.791 1.00 95.88 93 GLY A O 1
ATOM 729 N N . GLY A 1 94 ? -12.965 14.281 7.855 1.00 97.62 94 GLY A N 1
ATOM 730 C CA . GLY A 1 94 ? -12.283 13.679 6.705 1.00 97.62 94 GLY A CA 1
ATOM 731 C C . GLY A 1 94 ? -11.481 12.429 7.079 1.00 97.62 94 GLY A C 1
ATOM 732 O O . GLY A 1 94 ? -11.332 12.096 8.251 1.00 97.62 94 GLY A O 1
ATOM 733 N N . TRP A 1 95 ? -10.948 11.709 6.096 1.00 98.12 95 TRP A N 1
ATOM 734 C CA . TRP A 1 95 ? -10.098 10.530 6.326 1.00 98.12 95 TRP A CA 1
ATOM 735 C C . TRP A 1 95 ? -8.629 10.756 5.947 1.00 98.12 95 TRP A C 1
ATOM 737 O O . TRP A 1 95 ? -7.798 9.894 6.229 1.00 98.12 95 TRP A O 1
ATOM 747 N N . THR A 1 96 ? -8.292 11.912 5.374 1.00 98.06 96 THR A N 1
ATOM 748 C CA . THR A 1 96 ? -6.930 12.312 5.001 1.00 98.06 96 THR A CA 1
ATOM 749 C C . THR A 1 96 ? -6.256 13.179 6.064 1.00 98.06 96 THR A C 1
ATOM 751 O O . THR A 1 96 ? -6.911 13.886 6.833 1.00 98.06 96 THR A O 1
ATOM 754 N N . ALA A 1 97 ? -4.932 13.116 6.102 1.00 97.38 97 ALA A N 1
ATOM 755 C CA . ALA A 1 97 ? -4.040 14.052 6.766 1.00 97.38 97 ALA A CA 1
ATOM 756 C C . ALA A 1 97 ? -3.004 14.557 5.747 1.00 97.38 97 ALA A C 1
ATOM 758 O O . ALA A 1 97 ? -2.878 14.014 4.648 1.00 97.38 97 ALA A O 1
ATOM 759 N N . THR A 1 98 ? -2.289 15.619 6.102 1.00 96.88 98 THR A N 1
ATOM 760 C CA . THR A 1 98 ? -1.212 16.177 5.282 1.00 96.88 98 THR A CA 1
ATOM 761 C C . THR A 1 98 ? 0.026 16.295 6.151 1.00 96.88 98 THR A C 1
ATOM 763 O O . THR A 1 98 ? -0.008 16.960 7.189 1.00 96.88 98 THR A O 1
ATOM 766 N N . GLU A 1 99 ? 1.091 15.623 5.736 1.00 93.69 99 GLU A N 1
ATOM 767 C CA . GLU A 1 99 ? 2.383 15.639 6.412 1.00 93.69 99 GLU A CA 1
ATOM 768 C C . GLU A 1 99 ? 3.095 16.990 6.213 1.00 93.69 99 GLU A C 1
ATOM 770 O O . GLU A 1 99 ? 2.746 17.754 5.307 1.00 93.69 99 GLU A O 1
ATOM 775 N N . PRO A 1 100 ? 4.111 17.325 7.035 1.00 93.81 100 PRO A N 1
ATOM 776 C CA . PRO A 1 100 ? 4.825 18.601 6.930 1.00 93.81 100 PRO A CA 1
ATOM 777 C C . PRO A 1 100 ? 5.486 18.863 5.569 1.00 93.81 100 PRO A C 1
ATOM 779 O O . PRO A 1 100 ? 5.694 20.020 5.207 1.00 93.81 100 PRO A O 1
ATOM 782 N N . ASP A 1 101 ? 5.826 17.806 4.831 1.00 91.19 101 ASP A N 1
ATOM 783 C CA . ASP A 1 101 ? 6.401 17.878 3.484 1.00 91.19 101 ASP A CA 1
ATOM 784 C C . ASP A 1 101 ? 5.344 18.015 2.370 1.00 91.19 101 ASP A C 1
ATOM 786 O O . ASP A 1 101 ? 5.696 18.137 1.199 1.00 91.19 101 ASP A O 1
ATOM 790 N N . GLY A 1 102 ? 4.057 18.046 2.733 1.00 93.69 102 GLY A N 1
ATOM 791 C CA . GLY A 1 102 ? 2.928 18.143 1.813 1.00 93.69 102 GLY A CA 1
ATOM 792 C C . GLY A 1 102 ? 2.364 16.796 1.359 1.00 93.69 102 GLY A C 1
ATOM 793 O O . GLY A 1 102 ? 1.335 16.789 0.685 1.00 93.69 102 GLY A O 1
ATOM 794 N N . THR A 1 103 ? 2.975 15.670 1.740 1.00 93.00 103 THR A N 1
ATOM 795 C CA . THR A 1 103 ? 2.470 14.333 1.400 1.00 93.00 103 THR A CA 1
ATOM 796 C C . THR A 1 103 ? 1.089 14.116 2.012 1.00 93.00 103 THR A C 1
ATOM 798 O O . THR A 1 103 ? 0.878 14.349 3.204 1.00 93.00 103 THR A O 1
ATOM 801 N N . VAL A 1 104 ? 0.132 13.645 1.212 1.00 97.50 104 VAL A N 1
ATOM 802 C CA . VAL A 1 104 ? -1.192 13.258 1.713 1.00 97.50 104 VAL A CA 1
ATOM 803 C C . VAL A 1 104 ? -1.110 11.844 2.276 1.00 97.50 104 VAL A C 1
ATOM 805 O O . VAL A 1 104 ? -0.569 10.936 1.644 1.00 97.50 104 VAL A O 1
ATOM 808 N N . THR A 1 105 ? -1.671 11.643 3.464 1.00 97.62 105 THR A N 1
ATOM 809 C CA . THR A 1 105 ? -1.749 10.338 4.128 1.00 97.62 105 THR A CA 1
ATOM 810 C C . THR A 1 105 ? -3.175 10.044 4.567 1.00 97.62 105 THR A C 1
ATOM 812 O O . THR A 1 105 ? -4.019 10.934 4.663 1.00 97.62 105 THR A O 1
ATOM 815 N N . THR A 1 106 ? -3.500 8.786 4.853 1.00 98.31 106 THR A N 1
ATOM 816 C CA . THR A 1 106 ? -4.706 8.490 5.638 1.00 98.31 106 THR A CA 1
ATOM 817 C C . THR A 1 106 ? -4.470 8.899 7.085 1.00 98.31 106 THR A C 1
ATOM 819 O O . THR A 1 106 ? -3.423 8.573 7.643 1.00 98.31 106 THR A O 1
ATOM 822 N N . ARG A 1 107 ? -5.474 9.478 7.745 1.00 98.12 107 ARG A N 1
ATOM 823 C CA . ARG A 1 107 ? -5.419 9.757 9.185 1.00 98.12 107 ARG A CA 1
ATOM 824 C C . ARG A 1 107 ? -5.091 8.491 9.970 1.00 98.12 107 ARG A C 1
ATOM 826 O O . ARG A 1 107 ? -5.648 7.420 9.713 1.00 98.12 107 ARG A O 1
ATOM 833 N N . VAL A 1 108 ? -4.255 8.654 10.985 1.00 97.81 108 VAL A N 1
ATOM 834 C CA . V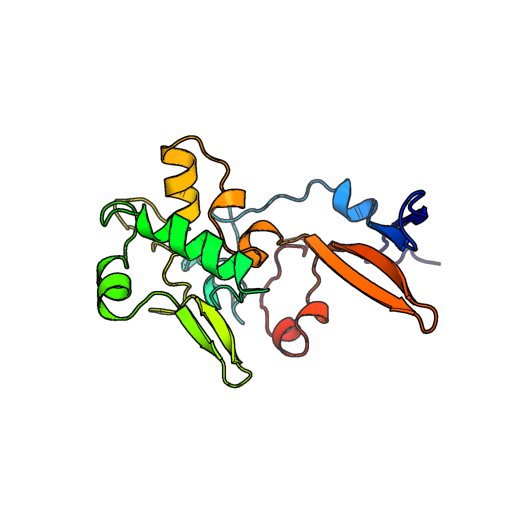AL A 1 108 ? -4.045 7.663 12.038 1.00 97.81 108 VAL A CA 1
ATOM 835 C C . VAL A 1 108 ? -4.927 8.051 13.221 1.00 97.81 108 VAL A C 1
ATOM 837 O O . VAL A 1 108 ? -4.796 9.142 13.773 1.00 97.81 108 VAL A O 1
ATOM 840 N N . ILE A 1 109 ? -5.854 7.173 13.594 1.00 97.12 109 ILE A N 1
ATOM 841 C CA . ILE A 1 109 ? -6.717 7.327 14.773 1.00 97.12 109 ILE A CA 1
ATOM 842 C C . ILE A 1 109 ? -6.415 6.150 15.681 1.00 97.12 109 ILE A C 1
ATOM 844 O O . ILE A 1 109 ? -6.342 5.030 15.187 1.00 97.12 109 ILE A O 1
ATOM 848 N N . ASP A 1 110 ? -6.192 6.387 16.973 1.00 94.38 110 ASP A N 1
ATOM 849 C CA . ASP A 1 110 ? -5.885 5.346 17.965 1.00 94.38 110 ASP A CA 1
ATOM 850 C C . ASP A 1 110 ? -4.795 4.363 17.497 1.00 94.38 110 ASP A C 1
ATOM 852 O O . ASP A 1 110 ? -4.948 3.139 17.562 1.00 94.38 110 ASP A O 1
ATOM 856 N N . GLY A 1 111 ? -3.713 4.912 16.937 1.00 94.62 111 GLY A N 1
ATOM 857 C CA . GLY A 1 111 ? -2.503 4.172 16.572 1.00 94.62 111 GLY A CA 1
ATOM 858 C C . GLY A 1 111 ? -2.554 3.348 15.280 1.00 94.62 111 GLY A C 1
ATOM 859 O O . GLY A 1 111 ? -1.611 2.609 15.035 1.00 94.62 111 GLY A O 1
ATOM 860 N N . ALA A 1 112 ? -3.603 3.440 14.454 1.00 97.25 112 ALA A N 1
ATOM 861 C CA . ALA A 1 112 ? -3.585 2.861 13.103 1.00 97.25 112 ALA A CA 1
ATOM 862 C C . ALA A 1 112 ? -4.426 3.664 12.105 1.00 97.25 112 ALA A C 1
ATOM 864 O O . ALA A 1 112 ? -5.227 4.516 12.490 1.00 97.25 112 ALA A O 1
ATOM 865 N N . CYS A 1 113 ? -4.257 3.351 10.820 1.00 98.19 113 CYS A N 1
ATOM 866 C CA . CYS A 1 113 ? -5.044 3.876 9.707 1.00 98.19 113 CYS A CA 1
ATOM 867 C C . CYS A 1 113 ? -6.543 3.931 10.044 1.00 98.19 113 CYS A C 1
ATOM 869 O O . CYS A 1 113 ? -7.113 2.962 10.552 1.00 98.19 113 CYS A O 1
ATOM 871 N N . ILE A 1 114 ? -7.196 5.041 9.703 1.00 98.62 114 ILE A N 1
ATOM 872 C CA . ILE A 1 114 ? -8.635 5.247 9.897 1.00 98.62 114 ILE A CA 1
ATOM 873 C C . ILE A 1 114 ? -9.494 4.169 9.218 1.00 98.62 114 ILE A C 1
ATOM 875 O O . ILE A 1 114 ? -10.575 3.858 9.702 1.00 98.62 114 ILE A O 1
ATOM 879 N N . PHE A 1 115 ? -9.018 3.541 8.140 1.00 98.38 115 PHE A N 1
ATOM 880 C CA . PHE A 1 115 ? -9.722 2.437 7.475 1.00 98.38 115 PHE A CA 1
ATOM 881 C C . PHE A 1 115 ? -9.485 1.065 8.126 1.00 98.38 115 PHE A C 1
ATOM 883 O O . PHE A 1 115 ? -10.039 0.075 7.657 1.00 98.38 115 PHE A O 1
ATOM 890 N N . HIS A 1 116 ? -8.663 0.961 9.173 1.00 97.88 116 HIS A N 1
ATOM 891 C CA . HIS A 1 116 ? -8.413 -0.298 9.873 1.00 97.88 116 HIS A CA 1
ATOM 892 C C . HIS A 1 116 ? -9.452 -0.522 10.983 1.00 97.88 116 HIS A C 1
ATOM 894 O O . HIS A 1 116 ? -9.354 0.049 12.068 1.00 97.88 116 HIS A O 1
ATOM 900 N N . ASN A 1 117 ? -10.434 -1.387 10.751 1.00 97.62 117 ASN A N 1
ATOM 901 C CA . ASN A 1 117 ? -11.345 -1.846 11.793 1.00 97.62 117 ASN A CA 1
ATOM 902 C C . ASN A 1 117 ? -10.581 -2.668 12.832 1.00 97.62 117 ASN A C 1
ATOM 904 O O . ASN A 1 117 ? -9.819 -3.579 12.490 1.00 97.62 117 ASN A O 1
ATOM 908 N N . ARG A 1 118 ? -10.804 -2.359 14.108 1.00 96.12 118 ARG A N 1
ATOM 909 C CA . ARG A 1 118 ? -10.111 -2.998 15.223 1.00 96.12 118 ARG A CA 1
ATOM 910 C C . ARG A 1 118 ? -10.650 -4.402 15.509 1.00 96.12 118 ARG A C 1
ATOM 912 O O . ARG A 1 118 ? -11.807 -4.701 15.189 1.00 96.12 118 ARG A O 1
ATOM 919 N N . PRO A 1 119 ? -9.842 -5.257 16.164 1.00 94.44 119 PRO A N 1
ATOM 920 C CA . PRO A 1 119 ? -10.321 -6.528 16.691 1.00 94.44 119 PRO A CA 1
ATOM 921 C C . PRO A 1 119 ? -11.585 -6.337 17.541 1.00 94.44 119 PRO A C 1
ATOM 923 O O . PRO A 1 119 ? -11.631 -5.478 18.420 1.00 94.44 119 PRO A O 1
ATOM 926 N N . GLY A 1 120 ? -12.621 -7.133 17.267 1.00 94.31 120 GLY A N 1
ATOM 927 C CA . GLY A 1 120 ? -13.908 -7.069 17.970 1.00 94.31 120 GLY A CA 1
ATOM 928 C C . GLY A 1 120 ? -14.964 -6.148 17.346 1.00 94.31 120 GLY A C 1
ATOM 929 O O . GLY A 1 120 ? -16.105 -6.166 17.806 1.00 94.31 120 GLY A O 1
ATOM 930 N N . PHE A 1 121 ? -14.644 -5.387 16.292 1.00 97.38 121 PHE A N 1
ATOM 931 C CA . PHE A 1 121 ? -15.663 -4.656 15.535 1.00 97.38 121 PHE A CA 1
ATOM 932 C C . PHE A 1 121 ? -16.636 -5.624 14.837 1.00 97.38 121 PHE A C 1
ATOM 934 O O . PHE A 1 121 ? -16.212 -6.605 14.223 1.00 97.38 121 PHE A O 1
ATOM 941 N N . ALA A 1 122 ? -17.943 -5.344 14.909 1.00 96.94 122 ALA A N 1
ATOM 942 C CA . ALA A 1 122 ? -18.988 -6.237 14.397 1.00 96.94 122 ALA A CA 1
ATOM 943 C C . ALA A 1 122 ? -18.892 -6.485 12.878 1.00 96.94 122 ALA A C 1
ATOM 945 O O . ALA A 1 122 ? -19.181 -7.592 12.428 1.00 96.94 122 ALA A O 1
ATOM 946 N N . GLY A 1 123 ? -18.430 -5.493 12.107 1.00 94.00 123 GLY A N 1
ATOM 947 C CA . GLY A 1 123 ? -18.169 -5.611 10.666 1.00 94.00 123 GLY A CA 1
ATOM 948 C C . GLY A 1 123 ? -16.905 -6.396 10.295 1.00 94.00 123 GLY A C 1
ATOM 949 O O . GLY A 1 123 ? -16.594 -6.529 9.113 1.00 94.00 123 GLY A O 1
ATOM 950 N N . GLY A 1 124 ? -16.172 -6.916 11.284 1.00 95.50 124 GLY A N 1
ATOM 951 C CA . GLY A 1 124 ? -14.909 -7.627 11.104 1.00 95.50 124 GLY A CA 1
ATOM 952 C C . GLY A 1 124 ? -13.684 -6.716 11.214 1.00 95.50 124 GLY A C 1
ATOM 953 O O . GLY A 1 124 ? -13.719 -5.538 10.850 1.00 95.50 124 GLY A O 1
ATOM 954 N N . ALA A 1 125 ? -12.590 -7.279 11.730 1.00 95.31 125 ALA A N 1
ATOM 955 C CA . ALA A 1 125 ? -11.302 -6.598 11.830 1.00 95.31 125 ALA A CA 1
ATOM 956 C C . ALA A 1 125 ? -10.604 -6.522 10.464 1.00 95.31 125 ALA A C 1
ATOM 958 O O . ALA A 1 125 ? -10.805 -7.386 9.609 1.00 95.31 125 ALA A O 1
ATOM 959 N N . GLY A 1 126 ? -9.739 -5.523 10.281 1.00 95.25 126 GLY A N 1
ATOM 960 C CA . GLY A 1 126 ? -8.974 -5.326 9.049 1.00 95.25 126 GLY A CA 1
ATOM 961 C C . GLY A 1 126 ? -9.408 -4.116 8.237 1.00 95.25 126 GLY A C 1
ATOM 962 O O . GLY A 1 126 ? -10.105 -3.232 8.722 1.00 95.25 126 GLY A O 1
ATOM 963 N N . CYS A 1 127 ? -8.934 -4.028 6.998 1.00 96.62 127 CYS A N 1
ATOM 964 C CA . CYS A 1 127 ? -9.187 -2.865 6.154 1.00 96.62 127 CYS A CA 1
ATOM 965 C C . CYS A 1 127 ? -10.649 -2.830 5.675 1.00 96.62 127 CYS A C 1
ATOM 967 O O . CYS A 1 127 ? -11.078 -3.711 4.931 1.00 96.62 127 CYS A O 1
ATOM 969 N N . ALA A 1 128 ? -11.386 -1.778 6.038 1.00 98.12 128 ALA A N 1
ATOM 970 C CA . ALA A 1 128 ? -12.775 -1.568 5.635 1.00 98.12 128 ALA A CA 1
ATOM 971 C C . ALA A 1 128 ? -12.939 -1.533 4.105 1.00 98.12 128 ALA A C 1
ATOM 973 O O . ALA A 1 128 ? -13.856 -2.157 3.577 1.00 98.12 128 ALA A O 1
ATOM 974 N N . LEU A 1 129 ? -12.007 -0.891 3.385 1.00 98.19 129 LEU A N 1
ATOM 975 C CA . LE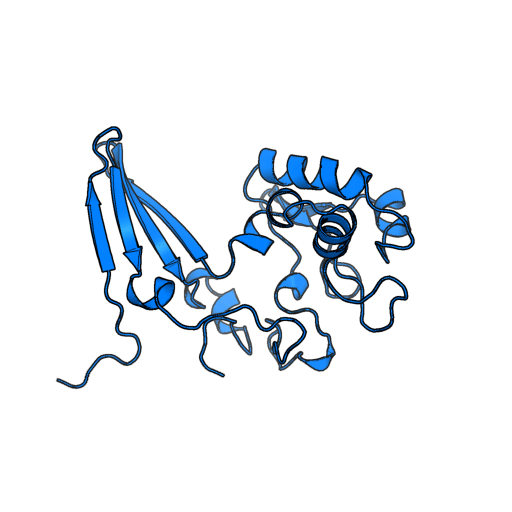U A 1 129 ? -11.998 -0.839 1.914 1.00 98.19 129 LEU A CA 1
ATOM 976 C C . LEU A 1 129 ? -11.856 -2.239 1.302 1.00 98.19 129 LEU A C 1
ATOM 978 O O . LEU A 1 129 ? -12.564 -2.587 0.364 1.00 98.19 129 LEU A O 1
ATOM 982 N N . HIS A 1 130 ? -10.974 -3.067 1.869 1.00 96.44 130 HIS A N 1
ATOM 983 C CA . HIS A 1 130 ? -10.769 -4.437 1.405 1.00 96.44 130 HIS A CA 1
ATOM 984 C C . HIS A 1 130 ? -12.028 -5.288 1.596 1.00 96.44 130 HIS A C 1
ATOM 986 O O . HIS A 1 130 ? -12.492 -5.930 0.656 1.00 96.44 130 HIS A O 1
ATOM 992 N N . SER A 1 131 ? -12.594 -5.277 2.805 1.00 96.00 131 SER A N 1
ATOM 993 C CA . SER A 1 131 ? -13.794 -6.054 3.124 1.00 96.00 131 SER A CA 1
ATOM 994 C C . SER A 1 131 ? -15.003 -5.605 2.301 1.00 96.00 131 SER A C 1
ATOM 996 O O . SER A 1 131 ? -15.758 -6.449 1.819 1.00 96.00 131 SER A O 1
ATOM 998 N N . ALA A 1 132 ? -15.169 -4.296 2.090 1.00 97.88 132 ALA A N 1
ATOM 999 C CA . ALA A 1 132 ? -16.243 -3.755 1.264 1.00 97.88 132 ALA A CA 1
ATOM 1000 C C . ALA A 1 132 ? -16.107 -4.158 -0.211 1.00 97.88 132 ALA A C 1
ATOM 1002 O O . ALA A 1 132 ? -17.096 -4.597 -0.797 1.00 97.88 132 ALA A O 1
ATOM 1003 N N . ALA A 1 133 ? -14.894 -4.104 -0.778 1.00 98.12 133 ALA A N 1
ATOM 1004 C CA . ALA A 1 133 ? -14.628 -4.564 -2.142 1.00 98.12 133 ALA A CA 1
ATOM 1005 C C . ALA A 1 133 ? -15.040 -6.030 -2.333 1.00 98.12 133 ALA A C 1
ATOM 1007 O O . ALA A 1 133 ? -15.785 -6.362 -3.256 1.00 98.12 133 ALA A O 1
ATOM 1008 N N . LEU A 1 134 ? -14.631 -6.904 -1.405 1.00 97.00 134 LEU A N 1
ATOM 1009 C CA . LEU A 1 134 ? -15.004 -8.319 -1.439 1.00 97.00 134 LEU A CA 1
ATOM 1010 C C . LEU A 1 134 ? -16.518 -8.527 -1.302 1.00 97.00 134 LEU A C 1
ATOM 1012 O O . LEU A 1 134 ? -17.082 -9.363 -2.007 1.00 97.00 134 LEU A O 1
ATOM 1016 N N . ALA A 1 135 ? -17.186 -7.761 -0.435 1.00 97.12 135 ALA A N 1
ATOM 1017 C CA . ALA A 1 135 ? -18.629 -7.869 -0.219 1.00 97.12 135 ALA A CA 1
ATOM 1018 C C . ALA A 1 135 ? -19.448 -7.571 -1.487 1.00 97.12 135 ALA A C 1
ATOM 1020 O O . ALA A 1 135 ? -20.531 -8.130 -1.660 1.00 97.12 135 ALA A O 1
ATOM 1021 N N . VAL A 1 136 ? -18.923 -6.736 -2.388 1.00 97.38 136 VAL A N 1
ATOM 1022 C CA . VAL A 1 136 ? -19.546 -6.431 -3.686 1.00 97.38 136 VAL A CA 1
ATOM 1023 C C . VAL A 1 136 ? -18.883 -7.152 -4.865 1.00 97.38 136 VAL A C 1
ATOM 1025 O O . VAL A 1 136 ? -19.207 -6.869 -6.013 1.00 97.38 136 VAL A O 1
ATOM 1028 N N . SER A 1 137 ? -18.011 -8.133 -4.598 1.00 97.88 137 SER A N 1
ATOM 1029 C CA . SER A 1 137 ? -17.295 -8.923 -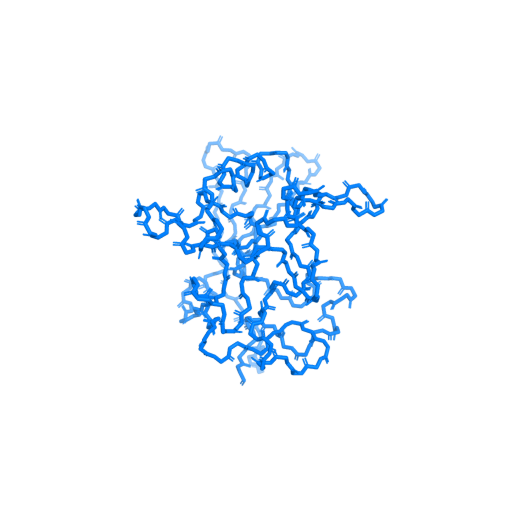5.615 1.00 97.88 137 SER A CA 1
ATOM 1030 C C . SER A 1 137 ? -16.411 -8.096 -6.563 1.00 97.88 137 SER A C 1
ATOM 1032 O O . SER A 1 137 ? -16.229 -8.456 -7.725 1.00 97.88 137 SER A O 1
ATOM 1034 N N . GLU A 1 138 ? -15.836 -7.003 -6.063 1.00 98.06 138 GLU A N 1
ATOM 1035 C CA . GLU A 1 138 ? -14.861 -6.173 -6.772 1.00 98.06 138 GLU A CA 1
ATOM 1036 C C . GLU A 1 138 ? -13.431 -6.462 -6.296 1.00 98.06 138 GLU A C 1
ATOM 1038 O O . GLU A 1 138 ? -13.202 -7.067 -5.243 1.00 98.06 138 GLU A O 1
ATOM 1043 N N . ARG A 1 139 ? -12.432 -6.056 -7.090 1.00 97.19 139 ARG A N 1
ATOM 1044 C CA . ARG A 1 139 ? -11.028 -6.317 -6.757 1.00 97.19 139 ARG A CA 1
ATOM 1045 C C . ARG A 1 139 ? -10.572 -5.331 -5.675 1.00 97.19 139 ARG A C 1
ATOM 1047 O O . ARG A 1 139 ? -10.640 -4.129 -5.908 1.00 97.19 139 ARG A O 1
ATOM 1054 N N . PRO A 1 140 ? -9.991 -5.784 -4.549 1.00 95.75 140 PRO A N 1
ATOM 1055 C CA . PRO A 1 140 ? -9.496 -4.865 -3.522 1.00 95.75 140 PRO A CA 1
ATOM 1056 C C . PRO A 1 140 ? -8.376 -3.921 -3.978 1.00 95.75 140 PRO A C 1
ATOM 1058 O O . PRO A 1 140 ? -8.113 -2.935 -3.299 1.00 95.75 140 PRO A O 1
ATOM 1061 N N . ILE A 1 141 ? -7.682 -4.230 -5.078 1.00 94.94 141 ILE A N 1
ATOM 1062 C CA . ILE A 1 141 ? -6.674 -3.337 -5.669 1.00 94.94 141 ILE A CA 1
ATOM 1063 C C . ILE A 1 141 ? -7.299 -2.049 -6.216 1.00 94.94 141 ILE A C 1
ATOM 1065 O O . ILE A 1 141 ? -6.676 -1.006 -6.131 1.00 94.94 141 ILE A O 1
ATOM 1069 N N . ASP A 1 142 ? -8.554 -2.103 -6.669 1.00 96.62 142 ASP A N 1
ATOM 1070 C CA . ASP A 1 142 ? -9.268 -0.943 -7.216 1.00 96.62 142 ASP A CA 1
ATOM 1071 C C . ASP A 1 142 ? -9.888 -0.058 -6.118 1.00 96.62 142 ASP A C 1
ATOM 1073 O O . ASP A 1 142 ? -10.572 0.912 -6.422 1.00 96.62 142 ASP A O 1
ATOM 1077 N N . TRP A 1 143 ? -9.719 -0.428 -4.842 1.00 97.94 143 TRP A N 1
ATOM 1078 C CA . TRP A 1 143 ? -10.385 0.219 -3.703 1.00 97.94 143 TRP A CA 1
ATOM 1079 C C . TRP A 1 143 ? -9.441 0.862 -2.696 1.00 97.94 143 TRP A C 1
ATOM 1081 O O . TRP A 1 143 ? -9.852 1.689 -1.881 1.00 97.94 143 TRP A O 1
ATOM 1091 N N . LYS A 1 144 ? -8.203 0.380 -2.653 1.00 96.69 144 LYS A N 1
ATOM 1092 C CA . LYS A 1 144 ? -7.243 0.683 -1.595 1.00 96.69 144 LYS A CA 1
ATOM 1093 C C . LYS A 1 144 ? -6.203 1.680 -2.097 1.00 96.69 144 LYS A C 1
ATOM 1095 O O . LYS A 1 144 ? -5.913 1.647 -3.286 1.00 96.69 144 LYS A O 1
ATOM 1100 N N . PRO A 1 145 ? -5.562 2.431 -1.181 1.00 96.19 145 PRO A N 1
ATOM 1101 C CA . PRO A 1 145 ? -4.360 3.175 -1.517 1.00 96.19 145 PRO A CA 1
ATOM 1102 C C . PRO A 1 145 ? -3.303 2.283 -2.166 1.00 96.19 145 PRO A C 1
ATOM 1104 O O . PRO A 1 145 ? -3.155 1.112 -1.776 1.00 96.19 145 PRO A O 1
ATOM 1107 N N . ASP A 1 146 ? -2.517 2.861 -3.063 1.00 93.75 146 ASP A N 1
ATOM 1108 C CA . ASP A 1 146 ? -1.553 2.129 -3.871 1.00 93.75 146 ASP A CA 1
ATOM 1109 C C . ASP A 1 146 ? -0.520 1.380 -3.041 1.00 93.75 146 ASP A C 1
ATOM 1111 O O . ASP A 1 146 ? -0.347 0.162 -3.165 1.00 93.75 146 ASP A O 1
ATOM 1115 N N . VAL A 1 147 ? 0.063 2.067 -2.062 1.00 90.94 147 VAL A N 1
ATOM 1116 C CA . VAL A 1 147 ? 1.024 1.466 -1.131 1.00 90.94 147 VAL A CA 1
ATOM 1117 C C . VAL A 1 147 ? 0.461 0.228 -0.412 1.00 90.94 147 VAL A C 1
ATOM 1119 O O . VAL A 1 147 ? 1.187 -0.730 -0.145 1.00 90.94 147 VAL A O 1
ATOM 1122 N N . CYS A 1 148 ? -0.847 0.183 -0.130 1.00 92.25 148 CYS A N 1
ATOM 1123 C CA . CYS A 1 148 ? -1.471 -0.912 0.616 1.00 92.25 148 CYS A CA 1
ATOM 1124 C C . CYS A 1 148 ? -1.670 -2.193 -0.202 1.00 92.25 148 CYS A C 1
ATOM 1126 O O . CYS A 1 148 ? -1.965 -3.243 0.382 1.00 92.25 148 CYS A O 1
ATOM 1128 N N . TRP A 1 149 ? -1.637 -2.134 -1.532 1.00 88.31 149 TRP A N 1
ATOM 1129 C CA . TRP A 1 149 ? -1.675 -3.329 -2.381 1.00 88.31 149 TRP A CA 1
ATOM 1130 C C . TRP A 1 149 ? -0.339 -3.607 -3.056 1.00 88.31 149 TRP A C 1
ATOM 1132 O O . TRP A 1 149 ? -0.072 -4.769 -3.355 1.00 88.31 149 TRP A O 1
ATOM 1142 N N . GLN A 1 150 ? 0.491 -2.580 -3.256 1.00 89.56 150 GLN A N 1
ATOM 1143 C CA . GLN A 1 150 ? 1.826 -2.732 -3.816 1.00 89.56 150 GLN A CA 1
ATOM 1144 C C . GLN A 1 150 ? 2.713 -3.545 -2.886 1.00 89.56 150 GLN A C 1
ATOM 1146 O O . GLN A 1 150 ? 3.407 -4.435 -3.364 1.00 89.56 150 GLN A O 1
ATOM 1151 N N . LEU A 1 151 ? 2.658 -3.311 -1.566 1.00 88.62 151 LEU A N 1
ATOM 1152 C CA . LEU A 1 151 ? 3.443 -4.095 -0.616 1.00 88.62 151 LEU A CA 1
ATOM 1153 C C . LEU A 1 151 ? 3.180 -5.603 -0.789 1.00 88.62 151 LEU A C 1
ATOM 1155 O O . LEU A 1 151 ? 2.028 -6.043 -0.763 1.00 88.62 151 LEU A O 1
ATOM 1159 N N . PRO A 1 152 ? 4.243 -6.406 -0.950 1.00 91.00 152 PRO A N 1
ATOM 1160 C CA . PRO A 1 152 ? 5.642 -6.111 -0.655 1.00 91.00 152 PRO A CA 1
ATOM 1161 C C . PRO A 1 152 ? 6.462 -5.800 -1.914 1.00 91.00 152 PRO A C 1
ATOM 1163 O O . PRO A 1 152 ? 7.682 -5.798 -1.845 1.00 91.00 152 PRO A O 1
ATOM 1166 N N . LEU A 1 153 ? 5.838 -5.580 -3.067 1.00 93.31 153 LEU A N 1
ATOM 1167 C CA . LEU A 1 153 ? 6.508 -5.213 -4.307 1.00 93.31 153 LEU A CA 1
ATOM 1168 C C . LEU A 1 153 ? 6.868 -3.726 -4.310 1.00 93.31 153 LEU A C 1
ATOM 1170 O O . LEU A 1 153 ? 6.073 -2.855 -3.959 1.00 93.31 153 LEU A O 1
ATOM 1174 N N . ARG A 1 154 ? 8.096 -3.448 -4.726 1.00 92.00 154 ARG A N 1
ATOM 1175 C CA . ARG A 1 154 ? 8.666 -2.124 -4.926 1.00 92.00 154 ARG A CA 1
ATOM 1176 C C . ARG A 1 154 ? 9.032 -1.987 -6.391 1.00 92.00 154 ARG A C 1
ATOM 1178 O O . ARG A 1 154 ? 9.958 -2.656 -6.853 1.00 92.00 154 ARG A O 1
ATOM 1185 N N . LEU A 1 155 ? 8.328 -1.106 -7.090 1.00 93.38 155 LEU A N 1
ATOM 1186 C CA . LEU A 1 155 ? 8.767 -0.592 -8.378 1.00 93.38 155 LEU A CA 1
ATOM 1187 C C . LEU A 1 155 ? 9.641 0.636 -8.121 1.00 93.38 155 LEU A C 1
ATOM 1189 O O . LEU A 1 155 ? 9.254 1.544 -7.389 1.00 93.38 155 LEU A O 1
ATOM 1193 N N . HIS A 1 156 ? 10.842 0.639 -8.677 1.00 92.69 156 HIS A N 1
ATOM 1194 C CA . HIS A 1 156 ? 11.737 1.785 -8.644 1.00 92.69 156 HIS A CA 1
ATOM 1195 C C . HIS A 1 156 ? 12.207 2.088 -10.054 1.00 92.69 156 HIS A C 1
ATOM 1197 O O . HIS A 1 156 ? 12.640 1.182 -10.761 1.00 92.69 156 HIS A O 1
ATOM 1203 N N . GLU A 1 157 ? 12.141 3.356 -10.428 1.00 96.12 157 GLU A N 1
ATOM 1204 C CA . GLU A 1 157 ? 12.563 3.827 -11.736 1.00 96.12 157 GLU A CA 1
ATOM 1205 C C . GLU A 1 157 ? 13.742 4.780 -11.573 1.00 96.12 157 GLU A C 1
ATOM 1207 O O . GLU A 1 157 ? 13.697 5.707 -10.761 1.00 96.12 157 GLU A O 1
ATOM 1212 N N . ASP A 1 158 ? 14.796 4.525 -12.339 1.00 97.00 158 ASP A N 1
ATOM 1213 C CA . ASP A 1 158 ? 15.959 5.397 -12.475 1.00 97.00 158 ASP A CA 1
ATOM 1214 C C . ASP A 1 158 ? 16.018 5.895 -13.918 1.00 97.00 158 ASP A C 1
ATOM 1216 O O . ASP A 1 158 ? 15.879 5.101 -14.847 1.00 97.00 158 ASP A O 1
ATOM 1220 N N . THR A 1 159 ? 16.172 7.203 -14.115 1.00 97.94 159 THR A N 1
ATOM 1221 C CA . THR A 1 159 ? 16.284 7.801 -15.452 1.00 97.94 159 THR A CA 1
ATOM 1222 C C . THR A 1 159 ? 17.687 8.348 -15.633 1.00 97.94 159 THR A C 1
ATOM 1224 O O . THR A 1 159 ? 18.124 9.205 -14.863 1.00 97.94 159 THR A O 1
ATOM 1227 N N . ASP A 1 160 ? 18.388 7.872 -16.659 1.00 96.25 160 ASP A N 1
ATOM 1228 C CA . ASP A 1 160 ? 19.750 8.313 -16.931 1.00 96.25 160 ASP A CA 1
ATOM 1229 C C . ASP A 1 160 ? 19.807 9.714 -17.578 1.00 96.25 160 ASP A C 1
ATOM 1231 O O . ASP A 1 160 ? 18.796 10.349 -17.892 1.00 96.25 160 ASP A O 1
ATOM 1235 N N . LEU A 1 161 ? 21.025 10.212 -17.812 1.00 96.81 161 LEU A N 1
ATOM 1236 C CA . LEU A 1 161 ? 21.259 11.532 -18.419 1.00 96.81 161 LEU A CA 1
ATOM 1237 C C . LEU A 1 161 ? 20.753 11.656 -19.867 1.00 96.81 161 LEU A C 1
ATOM 1239 O O . LEU A 1 161 ? 20.700 12.764 -20.404 1.00 96.81 161 LEU A O 1
ATOM 1243 N N . HIS A 1 162 ? 20.421 10.540 -20.509 1.00 96.12 162 HIS A N 1
ATOM 1244 C CA . HIS A 1 162 ? 19.922 10.462 -21.875 1.00 96.12 162 HIS A CA 1
ATOM 1245 C C . HIS A 1 162 ? 18.417 10.171 -21.934 1.00 96.12 162 HIS A C 1
ATOM 1247 O O . HIS A 1 162 ? 17.867 10.061 -23.029 1.00 96.12 162 HIS A O 1
ATOM 1253 N N . GLY A 1 163 ? 17.741 10.103 -20.783 1.00 95.94 163 GLY A N 1
ATOM 1254 C CA . GLY A 1 163 ? 16.312 9.829 -20.700 1.00 95.94 163 GLY A CA 1
ATOM 1255 C C . GLY A 1 163 ? 15.959 8.352 -20.880 1.00 95.94 163 GLY A C 1
ATOM 1256 O O . GLY A 1 163 ? 14.812 8.047 -21.193 1.00 95.94 163 GLY A O 1
ATOM 1257 N N . HIS A 1 164 ? 16.916 7.429 -20.739 1.00 97.31 164 HIS A N 1
ATOM 1258 C CA . HIS A 1 164 ? 16.628 5.995 -20.663 1.00 97.31 164 HIS A CA 1
ATOM 1259 C C . HIS A 1 164 ? 16.163 5.630 -19.260 1.00 97.31 164 HIS A C 1
ATOM 1261 O O . HIS A 1 164 ? 16.828 5.978 -18.283 1.00 97.31 164 HIS A O 1
ATOM 1267 N N . VAL A 1 165 ? 15.039 4.922 -19.157 1.00 98.38 165 VAL A N 1
ATOM 1268 C CA . VAL A 1 165 ? 14.464 4.534 -17.864 1.00 98.38 165 VAL A CA 1
ATOM 1269 C C . VAL A 1 165 ? 14.807 3.085 -17.537 1.00 98.38 165 VAL A C 1
ATOM 1271 O O . VAL A 1 165 ? 14.536 2.180 -18.315 1.00 98.38 165 VAL A O 1
ATOM 1274 N N . THR A 1 166 ? 15.361 2.823 -16.359 1.00 98.38 166 THR A N 1
ATOM 1275 C CA . THR A 1 166 ? 15.491 1.464 -15.823 1.00 98.38 166 THR A CA 1
ATOM 1276 C C . THR A 1 166 ? 14.440 1.240 -14.744 1.00 98.38 166 THR A C 1
ATOM 1278 O O . THR A 1 166 ? 14.536 1.804 -13.655 1.00 98.38 166 THR A O 1
ATOM 1281 N N . SER A 1 167 ? 13.455 0.389 -15.028 1.00 98.25 167 SER A N 1
ATOM 1282 C CA . SER A 1 167 ? 12.381 0.033 -14.095 1.00 98.25 167 SER A CA 1
ATOM 1283 C C . SER A 1 167 ? 12.685 -1.287 -13.409 1.00 98.25 167 SER A C 1
ATOM 1285 O O . SER A 1 167 ? 12.649 -2.349 -14.027 1.00 98.25 167 SER A O 1
ATOM 1287 N N . THR A 1 168 ? 12.964 -1.226 -12.112 1.00 97.81 168 THR A N 1
ATOM 1288 C CA . THR A 1 168 ? 13.274 -2.392 -11.286 1.00 97.81 168 THR A CA 1
ATOM 1289 C C . THR A 1 168 ? 12.093 -2.755 -10.393 1.00 97.81 168 THR A C 1
ATOM 1291 O O . THR A 1 168 ? 11.758 -1.996 -9.483 1.00 97.81 168 THR A O 1
ATOM 1294 N N . LEU A 1 169 ? 11.502 -3.934 -10.603 1.00 97.44 169 LEU A N 1
ATOM 1295 C CA . LEU A 1 169 ? 10.483 -4.519 -9.731 1.00 97.44 169 LEU A CA 1
ATOM 1296 C C . LEU A 1 169 ? 11.111 -5.592 -8.833 1.00 97.44 169 LEU A C 1
ATOM 1298 O O . LEU A 1 169 ? 11.573 -6.633 -9.309 1.00 97.44 169 LEU A O 1
ATOM 1302 N N . ARG A 1 170 ? 11.102 -5.351 -7.522 1.00 95.38 170 ARG A N 1
ATOM 1303 C CA . ARG A 1 170 ? 11.649 -6.264 -6.504 1.00 95.38 170 ARG A CA 1
ATOM 1304 C C . ARG A 1 170 ? 10.839 -6.225 -5.217 1.00 95.38 170 ARG A C 1
ATOM 1306 O O . ARG A 1 170 ? 9.889 -5.462 -5.120 1.00 95.38 170 ARG A O 1
ATOM 1313 N N . GLU A 1 171 ? 11.221 -6.990 -4.205 1.00 94.00 171 GLU A N 1
ATOM 1314 C CA . GLU A 1 171 ? 10.631 -6.818 -2.874 1.00 94.00 171 GLU A CA 1
ATOM 1315 C C . GLU A 1 171 ? 11.063 -5.523 -2.179 1.00 94.00 171 GLU A C 1
ATOM 1317 O O . GLU A 1 171 ? 12.168 -5.025 -2.400 1.00 94.00 171 GLU A O 1
ATOM 1322 N N . TRP A 1 172 ? 10.228 -5.023 -1.273 1.00 91.81 172 TRP A N 1
ATOM 1323 C CA . TRP A 1 172 ? 10.580 -4.033 -0.264 1.00 91.81 172 TRP A CA 1
ATOM 1324 C C . TRP A 1 172 ? 11.480 -4.653 0.803 1.00 91.81 172 TRP A C 1
ATOM 1326 O O . TRP A 1 172 ? 11.199 -5.727 1.339 1.00 91.81 172 TRP A O 1
ATOM 1336 N N . LYS A 1 173 ? 12.529 -3.924 1.175 1.00 89.69 173 LYS A N 1
ATOM 1337 C CA . LYS A 1 173 ? 13.447 -4.245 2.271 1.00 89.69 173 LYS A CA 1
ATOM 1338 C C . LYS A 1 173 ? 13.459 -3.083 3.266 1.00 89.69 173 LYS A C 1
ATOM 1340 O O . LYS A 1 173 ? 13.181 -1.947 2.893 1.00 89.69 173 LYS A O 1
ATOM 1345 N N . ARG A 1 174 ? 13.878 -3.323 4.515 1.00 88.88 174 ARG A N 1
ATOM 1346 C CA . ARG A 1 174 ? 13.997 -2.266 5.545 1.00 88.88 174 ARG A CA 1
ATOM 1347 C C . ARG A 1 174 ? 14.776 -1.037 5.074 1.00 88.88 174 ARG A C 1
ATOM 1349 O O . ARG A 1 174 ? 14.346 0.080 5.312 1.00 88.88 174 ARG A O 1
ATOM 1356 N N . ARG A 1 175 ? 15.877 -1.237 4.339 1.00 88.88 175 ARG A N 1
ATOM 1357 C CA . ARG A 1 175 ? 16.713 -0.144 3.799 1.00 88.88 175 ARG A CA 1
ATOM 1358 C C . ARG A 1 175 ? 15.952 0.867 2.932 1.00 88.88 175 ARG A C 1
ATOM 1360 O O . ARG A 1 175 ? 16.431 1.976 2.742 1.00 88.88 175 ARG A O 1
ATOM 1367 N N . ASP A 1 176 ? 14.801 0.483 2.390 1.00 88.94 176 ASP A N 1
ATOM 1368 C CA . ASP A 1 176 ? 14.009 1.342 1.513 1.00 88.94 176 ASP A CA 1
ATOM 1369 C C . ASP A 1 176 ? 13.146 2.343 2.284 1.00 88.94 176 ASP A C 1
ATOM 1371 O O . ASP A 1 176 ? 12.610 3.268 1.684 1.00 88.94 176 ASP A O 1
ATOM 1375 N N . TRP A 1 177 ? 13.031 2.166 3.600 1.00 85.50 177 TRP A N 1
ATOM 1376 C CA . TRP A 1 177 ? 12.291 3.036 4.514 1.00 85.50 177 TRP A CA 1
ATOM 1377 C C . TRP A 1 177 ? 13.176 4.124 5.144 1.00 85.50 177 TRP A C 1
ATOM 1379 O O . TRP A 1 177 ? 12.770 4.781 6.101 1.00 85.50 177 TRP A O 1
ATOM 1389 N N . GLY A 1 178 ? 14.405 4.304 4.646 1.00 85.62 178 GLY A N 1
ATOM 1390 C CA . GLY A 1 178 ? 15.376 5.225 5.236 1.00 85.62 178 GLY A CA 1
ATOM 1391 C C . GLY A 1 178 ? 15.712 4.850 6.682 1.00 85.62 178 GLY A C 1
ATOM 1392 O O . GLY A 1 178 ? 15.831 3.669 7.011 1.00 85.62 178 GLY A O 1
ATOM 1393 N N . GLU A 1 179 ? 15.854 5.856 7.547 1.00 83.50 179 GLU A N 1
ATOM 1394 C CA . GLU A 1 179 ? 16.146 5.652 8.974 1.00 83.50 179 GLU A CA 1
ATOM 1395 C C . GLU A 1 179 ? 15.012 4.908 9.699 1.00 83.50 179 GLU A C 1
ATOM 1397 O O . GLU A 1 179 ? 15.281 4.055 10.538 1.00 83.50 179 GLU A O 1
ATOM 1402 N N . GLY A 1 180 ? 13.748 5.121 9.316 1.00 82.44 180 GLY A N 1
ATOM 1403 C CA . GLY A 1 180 ? 12.607 4.454 9.958 1.00 82.44 180 GLY A CA 1
ATOM 1404 C C . GLY A 1 180 ? 12.599 2.932 9.779 1.00 82.44 180 GLY A C 1
ATOM 1405 O O . GLY A 1 180 ? 12.082 2.203 10.622 1.00 82.44 180 GLY A O 1
ATOM 1406 N N . GLY A 1 181 ? 13.227 2.419 8.717 1.00 86.25 181 GLY A N 1
ATOM 1407 C CA . GLY A 1 181 ? 13.293 0.980 8.466 1.00 86.25 181 GLY A CA 1
ATOM 1408 C C . GLY A 1 181 ? 14.096 0.199 9.501 1.00 86.25 181 GLY A C 1
ATOM 1409 O O . GLY A 1 181 ? 13.817 -0.980 9.721 1.00 86.25 181 GLY A O 1
ATOM 1410 N N . THR A 1 182 ? 15.090 0.823 10.144 1.00 88.06 182 THR A N 1
ATOM 1411 C CA . THR A 1 182 ? 15.876 0.160 11.198 1.00 88.06 182 THR A CA 1
ATOM 1412 C C . THR A 1 182 ? 15.097 0.009 12.495 1.00 88.06 182 THR A C 1
ATOM 1414 O O . THR A 1 182 ? 15.401 -0.896 13.271 1.00 88.06 182 THR A O 1
ATOM 1417 N N . ASP A 1 183 ? 14.076 0.841 12.692 1.00 90.88 183 ASP A N 1
ATOM 1418 C CA . ASP A 1 183 ? 13.264 0.845 13.903 1.00 90.88 183 ASP A CA 1
ATOM 1419 C C . ASP A 1 183 ? 12.187 -0.235 13.888 1.00 90.88 183 ASP A C 1
ATOM 1421 O O . ASP A 1 183 ? 11.655 -0.556 14.944 1.00 90.88 183 ASP A O 1
ATOM 1425 N N . PHE A 1 184 ? 11.865 -0.828 12.734 1.00 92.38 184 PHE A N 1
ATOM 1426 C CA . PHE A 1 184 ? 10.863 -1.890 12.661 1.00 92.38 184 PHE A CA 1
ATOM 1427 C C . PHE A 1 184 ? 11.293 -3.107 13.485 1.00 92.38 184 PHE A C 1
ATOM 1429 O O . PHE A 1 184 ? 12.391 -3.638 13.326 1.00 92.38 184 PHE A O 1
ATOM 1436 N N . HIS A 1 185 ? 10.407 -3.620 14.334 1.00 92.38 185 HIS A N 1
ATOM 1437 C CA . HIS A 1 185 ? 10.632 -4.897 15.003 1.00 92.38 185 HIS A CA 1
ATOM 1438 C C . HIS A 1 185 ? 10.712 -6.032 13.977 1.00 92.38 185 HIS A C 1
ATOM 1440 O O . HIS A 1 185 ? 11.620 -6.867 14.016 1.00 92.38 185 HIS A O 1
ATOM 1446 N N . TRP A 1 186 ? 9.789 -6.018 13.015 1.00 92.62 186 TRP A N 1
ATOM 1447 C CA . TRP A 1 186 ? 9.652 -7.016 11.966 1.00 92.62 186 TRP A CA 1
ATOM 1448 C C . TRP A 1 186 ? 9.204 -6.366 10.656 1.00 92.62 186 TRP A C 1
ATOM 1450 O O . TRP A 1 186 ? 8.440 -5.400 10.655 1.00 92.62 186 TRP A O 1
ATOM 1460 N N . TRP A 1 187 ? 9.657 -6.919 9.531 1.00 92.06 187 TRP A N 1
ATOM 1461 C CA . TRP A 1 187 ? 9.200 -6.525 8.203 1.00 92.06 187 TRP A CA 1
ATOM 1462 C C . TRP A 1 187 ? 8.686 -7.735 7.420 1.00 92.06 187 TRP A C 1
ATOM 1464 O O . TRP A 1 187 ? 9.224 -8.832 7.522 1.00 92.06 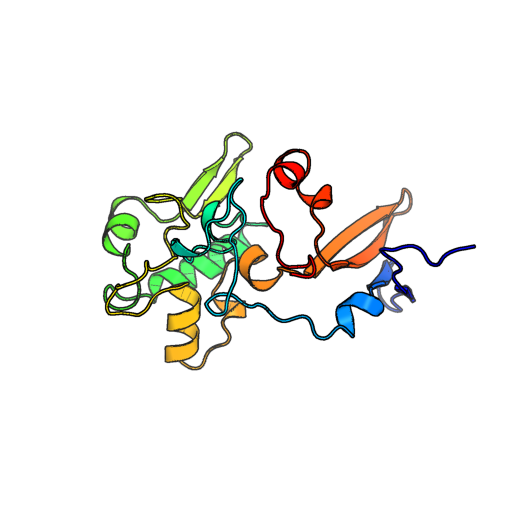187 TRP A O 1
ATOM 1474 N N . CYS A 1 188 ? 7.633 -7.546 6.621 1.00 89.81 188 CYS A N 1
ATOM 1475 C CA . CYS A 1 188 ? 6.852 -8.660 6.075 1.00 89.81 188 CYS A CA 1
ATOM 1476 C C . CYS A 1 188 ? 7.565 -9.559 5.062 1.00 89.81 188 CYS A C 1
ATOM 1478 O O . CYS A 1 188 ? 7.084 -10.658 4.795 1.00 89.81 188 CYS A O 1
ATOM 1480 N N . THR A 1 189 ? 8.690 -9.117 4.507 1.00 89.81 189 THR A N 1
ATOM 1481 C CA . THR A 1 189 ? 9.528 -9.920 3.607 1.00 89.81 189 THR A CA 1
ATOM 1482 C C . THR A 1 189 ? 10.669 -10.631 4.327 1.00 89.81 189 THR A C 1
ATOM 1484 O O . THR A 1 189 ? 11.393 -11.419 3.726 1.00 89.81 189 THR A O 1
ATOM 1487 N N . GLU A 1 190 ? 10.821 -10.400 5.629 1.00 80.69 190 GLU A N 1
ATOM 1488 C CA . GLU A 1 190 ? 11.788 -11.116 6.445 1.00 80.69 190 GLU A CA 1
ATOM 1489 C C . GLU A 1 190 ? 11.215 -12.475 6.833 1.00 80.69 190 GLU A C 1
ATOM 1491 O O . GLU A 1 190 ? 10.078 -12.591 7.302 1.00 80.69 190 GLU A O 1
ATOM 1496 N N . THR A 1 191 ? 12.016 -13.521 6.639 1.00 60.84 191 THR A N 1
ATOM 1497 C CA . THR A 1 191 ? 11.693 -14.854 7.146 1.00 60.84 191 THR A CA 1
ATOM 1498 C C . THR A 1 191 ? 11.495 -14.793 8.660 1.00 60.84 191 THR A C 1
ATOM 1500 O O . THR A 1 191 ? 12.276 -14.152 9.363 1.00 60.84 191 THR A O 1
ATOM 1503 N N . SER A 1 192 ? 10.409 -15.422 9.113 1.00 46.50 192 SER A N 1
ATOM 1504 C CA . SER A 1 192 ? 9.856 -15.370 10.473 1.00 46.50 192 SER A CA 1
ATOM 1505 C C . SER A 1 192 ? 10.823 -15.754 11.582 1.00 46.50 192 SER A C 1
ATOM 1507 O O . SER A 1 192 ? 11.622 -16.692 11.366 1.00 46.50 192 SER A O 1
#

Sequence (192 aa):
MARPDDLHEYISFDDPDEHRTWVFDATFLRSGWNCIWGNGCKGVLSTDASELQQGCCSFGAHFIDDADVQTVVESSARLTPDQWQFHAEAAAGGWTATEPDGTVTTRVIDGACIFHNRPGFAGGAGCALHSAALAVSERPIDWKPDVCWQLPLRLHEDTDLHGHVTSTLREWKRRDWGEGGTDFHWWCTETS

Secondary structure (DSSP, 8-state):
-PPPTT---EEEEE-SSSSEEEEEEHHHHTS-----TTTT---SSSS--GGGT-GGGGG--B-SSHHHHHHHHHHHTT--TTT-TTHHHHHHH-SEEE-TTS-EEEPEETTEETTEEPTT-TT-SEEHHHHHHHHTT--GGGTS-HHHHHTTEEEEEEE-TTS-EEEEEEE--GGGGTTHHHH-S--TTS--

Radius of gyration: 18.47 Å; chains: 1; bounding box: 55×37×47 Å